Protein AF-A0A2J4P7F4-F1 (afdb_monomer_lite)

Radius of gyration: 19.14 Å; chains: 1; bounding box: 43×34×54 Å

Secondary structure (DSSP, 8-state):
--S--EE---TT-BHHHHHHHTT--SSSSEEEEES-TTTPEEES-TTSBP-TT---EEEEETTSHHHHHHHS-HHHHHHHHHHH----SHHHHT-HHHHTT----HHHHHHHHHH-----HHHHHHGGG-----HIIIII-TT---HHHHHHHHHHHHHHTT-----PPPPPPGGGGT-PPPHHHHHHHTT-GGG----PEE--PPP---

InterPro domains:
  IPR009051 Alpha-helical ferredoxin [G3DSA:1.10.1060.10] (60-169)
  IPR010208 Ion-translocating oxidoreductase complex, subunit RnfC/RsxC [PTHR43034] (1-198)
  IPR017896 4Fe-4S ferredoxin-type, iron-sulphur binding domain [PS51379] (76-105)
  IPR017896 4Fe-4S ferredoxin-type, iron-sulphur binding domain [PS51379] (121-151)
  IPR019554 Soluble ligand binding domain [PF10531] (1-40)

Organism: NCBI:txid1134687

pLDDT: mean 93.13, std 7.09, range [41.97, 97.38]

Sequence (210 aa):
VARPLTVTVPIGMSLREVLALAGGATVDDPGFINGGPMMGGLITSLDSPVTKTTGGLLVLPKSHPLIQRRMQDERTVLSVARTVCEQCRLCTDLCPRHLIGHELSPHLLVRAVNFHQAATPQLLLSALTCSECNVCESVACPVGISPMRINRMLKRELRAQNQRYEGPLYPADEMAKYRLVPVKRLIAKLGLSPWYQEAPLVEDEPAVET

Foldseek 3Di:
DCAFADEDADWFAFLVVVCVVRVHDPEDAWWKWFDDLFQTATDPDSRDTHHPSRPDIDIDHCPQPSNVVRPDDPVRLLVLLLPQPPLPQQLQVLALLNQQFQLARLSVLNCCQNVVPDDDPLNLQSLLSHPSRQCSQLPRDPSRHGSSVSSVVSNVVCVVVVHHRDDDGDHGHPCSVVSDDDPVVSCVSSVNVVVPDDHYYDPDYPDDPD

Structure (mmCIF, N/CA/C/O backbone):
data_AF-A0A2J4P7F4-F1
#
_entry.id   AF-A0A2J4P7F4-F1
#
loop_
_atom_site.group_PDB
_atom_site.id
_atom_site.type_symbol
_atom_site.label_atom_id
_atom_site.label_alt_id
_atom_site.label_comp_id
_atom_site.label_asym_id
_atom_site.label_entity_id
_atom_site.label_seq_id
_atom_site.pdbx_PDB_ins_code
_atom_site.Cartn_x
_atom_site.Cartn_y
_atom_site.Cartn_z
_atom_site.occupancy
_atom_site.B_iso_or_equiv
_atom_site.auth_seq_id
_atom_site.auth_comp_id
_atom_site.auth_asym_id
_atom_site.auth_atom_id
_atom_site.pdbx_PDB_model_num
ATOM 1 N N . VAL A 1 1 ? -14.080 -3.319 15.282 1.00 93.56 1 VAL A N 1
ATOM 2 C CA . VAL A 1 1 ? -14.085 -2.593 16.573 1.00 93.56 1 VAL A CA 1
ATOM 3 C C . VAL A 1 1 ? -15.522 -2.397 16.996 1.00 93.56 1 VAL A C 1
ATOM 5 O O . VAL A 1 1 ? -16.374 -2.394 16.111 1.00 93.56 1 VAL A O 1
ATOM 8 N N . ALA A 1 2 ? -15.797 -2.279 18.294 1.00 93.81 2 ALA A N 1
ATOM 9 C CA . ALA A 1 2 ? -17.173 -2.160 18.781 1.00 93.81 2 ALA A CA 1
ATOM 10 C C . ALA A 1 2 ? -17.820 -0.832 18.359 1.00 93.81 2 ALA A C 1
ATOM 12 O O . ALA A 1 2 ? -18.992 -0.810 17.992 1.00 93.81 2 ALA A O 1
ATOM 13 N N . ARG A 1 3 ? -17.040 0.256 18.351 1.00 94.50 3 ARG A N 1
ATOM 14 C CA . ARG A 1 3 ? -17.488 1.595 17.958 1.00 94.50 3 ARG A CA 1
ATOM 15 C C . ARG A 1 3 ? -16.466 2.248 17.015 1.00 94.50 3 ARG A C 1
ATOM 17 O O . ARG A 1 3 ? -15.456 2.760 17.494 1.00 94.50 3 ARG A O 1
ATOM 24 N N . PRO A 1 4 ? -16.678 2.217 15.686 1.00 94.88 4 PRO A N 1
ATOM 25 C CA . PRO A 1 4 ? -15.875 2.997 14.746 1.00 94.88 4 PRO A CA 1
ATOM 26 C C . PRO A 1 4 ? -16.013 4.493 15.046 1.00 94.88 4 PRO A C 1
ATOM 28 O O . PRO A 1 4 ? -17.124 4.990 15.213 1.00 94.88 4 PRO A O 1
ATOM 31 N N . LEU A 1 5 ? -14.893 5.204 15.143 1.00 95.25 5 LEU A N 1
ATOM 32 C CA . LEU A 1 5 ? -14.871 6.619 15.511 1.00 95.25 5 LEU A CA 1
ATOM 33 C C . LEU A 1 5 ? -13.579 7.292 15.048 1.00 95.25 5 LEU A C 1
ATOM 35 O O . LEU A 1 5 ? -12.573 6.622 14.805 1.00 95.25 5 LEU A O 1
ATOM 39 N N . THR A 1 6 ? -13.621 8.615 14.963 1.00 95.62 6 THR A N 1
ATOM 40 C CA . THR A 1 6 ? -12.454 9.480 14.788 1.00 95.62 6 THR A CA 1
ATOM 41 C C . THR A 1 6 ? -12.264 10.281 16.074 1.00 95.62 6 THR A C 1
ATOM 43 O O . THR A 1 6 ? -13.231 10.825 16.596 1.00 95.62 6 THR A O 1
ATOM 46 N N . VAL A 1 7 ? -11.041 10.345 16.601 1.00 93.75 7 VAL A N 1
ATOM 47 C CA . VAL A 1 7 ? -10.706 11.090 17.830 1.00 93.75 7 VAL A CA 1
ATOM 48 C C . VAL A 1 7 ? -9.435 11.895 17.650 1.00 93.75 7 VAL A C 1
ATOM 50 O O . VAL A 1 7 ? -8.514 11.469 16.947 1.00 93.75 7 VAL A O 1
ATOM 53 N N . THR A 1 8 ? -9.373 13.029 18.338 1.00 93.62 8 THR A N 1
ATOM 54 C CA . THR A 1 8 ? -8.128 13.763 18.558 1.00 93.62 8 THR A CA 1
ATOM 55 C C . THR A 1 8 ? -7.382 13.109 19.713 1.00 93.62 8 THR A C 1
ATOM 57 O O . THR A 1 8 ? -7.943 12.902 20.783 1.00 93.62 8 THR A O 1
ATOM 60 N N . VAL A 1 9 ? -6.119 12.751 19.490 1.00 93.12 9 VAL A N 1
ATOM 61 C CA . VAL A 1 9 ? -5.278 12.064 20.479 1.00 93.12 9 VAL A CA 1
ATOM 62 C C . VAL A 1 9 ? -3.889 12.709 20.537 1.00 93.12 9 VAL A C 1
ATOM 64 O O . VAL A 1 9 ? -3.396 13.180 19.504 1.00 93.12 9 VAL A O 1
ATOM 67 N N . PRO A 1 10 ? -3.219 12.720 21.702 1.00 93.19 10 PRO A N 1
ATOM 68 C CA . PRO A 1 10 ? -1.840 13.177 21.813 1.00 93.19 10 PRO A CA 1
ATOM 69 C C . PRO A 1 10 ? -0.873 12.344 20.962 1.00 93.19 10 PRO A C 1
ATOM 71 O O . PRO A 1 10 ? -0.986 11.121 20.852 1.00 93.19 10 PRO A O 1
ATOM 74 N N . ILE A 1 11 ? 0.150 13.001 20.412 1.00 94.50 11 ILE A N 1
ATOM 75 C CA . ILE A 1 11 ? 1.299 12.298 19.830 1.00 94.50 11 ILE A CA 1
ATOM 76 C C . ILE A 1 11 ? 2.016 11.546 20.955 1.00 94.50 11 ILE A C 1
ATOM 78 O O . ILE A 1 11 ? 2.313 12.129 21.992 1.00 94.50 11 ILE A O 1
ATOM 82 N N . GLY A 1 12 ? 2.330 10.273 20.728 1.00 94.69 12 GLY A N 1
ATOM 83 C CA . GLY A 1 12 ? 2.960 9.402 21.720 1.00 94.69 12 GLY A CA 1
ATOM 84 C C . GLY A 1 12 ? 1.997 8.426 22.396 1.00 94.69 12 GLY A C 1
ATOM 85 O O . GLY A 1 12 ? 2.460 7.374 22.824 1.00 94.69 12 GLY A O 1
ATOM 86 N N . MET A 1 13 ? 0.686 8.708 22.409 1.00 94.94 13 MET A N 1
ATOM 87 C CA . MET A 1 13 ? -0.332 7.764 22.893 1.00 94.94 13 MET A CA 1
ATOM 88 C C . MET A 1 13 ? -0.204 6.430 22.153 1.00 94.94 13 MET A C 1
ATOM 90 O O . MET A 1 13 ? 0.010 6.414 20.939 1.00 94.94 13 MET A O 1
ATOM 94 N N . SER A 1 14 ? -0.320 5.303 22.849 1.00 96.69 14 SER A N 1
ATOM 95 C CA . SER A 1 14 ? -0.201 3.995 22.205 1.00 96.69 14 SER A CA 1
ATOM 96 C C . SER A 1 14 ? -1.418 3.700 21.326 1.00 96.69 14 SER A C 1
ATOM 98 O O . SER A 1 14 ? -2.557 4.055 21.641 1.00 96.69 14 SER A O 1
ATOM 100 N N . LEU A 1 15 ? -1.219 2.976 20.222 1.00 96.19 15 LEU A N 1
ATOM 101 C CA . LEU A 1 15 ? -2.340 2.501 19.399 1.00 96.19 15 LEU A CA 1
ATOM 102 C C . LEU A 1 15 ? -3.267 1.542 20.165 1.00 96.19 15 LEU A C 1
ATOM 104 O O . LEU A 1 15 ? -4.424 1.368 19.782 1.00 96.19 15 LEU A O 1
ATOM 108 N N . ARG A 1 16 ? -2.780 0.941 21.256 1.00 96.75 16 ARG A N 1
ATOM 109 C CA . ARG A 1 16 ? -3.568 0.143 22.199 1.00 96.75 16 ARG A CA 1
ATOM 110 C C . ARG A 1 16 ? -4.620 0.985 22.913 1.00 96.75 16 ARG A C 1
ATOM 112 O O . ARG A 1 16 ? -5.776 0.573 22.959 1.00 96.75 16 ARG A O 1
ATOM 119 N N . GLU A 1 17 ? -4.238 2.148 23.428 1.00 95.75 17 GLU A N 1
ATOM 120 C CA . GLU A 1 17 ? -5.167 3.084 24.075 1.00 95.75 17 GLU A CA 1
ATOM 121 C C . GLU A 1 17 ? -6.184 3.617 23.065 1.00 95.75 17 GLU A C 1
ATOM 123 O O . GLU A 1 17 ? -7.386 3.589 23.325 1.00 95.75 17 GLU A O 1
ATOM 128 N N . VAL A 1 18 ? -5.736 3.973 21.856 1.00 95.31 18 VAL A N 1
ATOM 129 C CA . VAL A 1 18 ? -6.638 4.391 20.768 1.00 95.31 18 VAL A CA 1
ATOM 130 C C . VAL A 1 18 ? -7.663 3.299 20.436 1.00 95.31 18 VAL A C 1
ATOM 132 O O . VAL A 1 18 ? -8.850 3.578 20.262 1.00 95.31 18 VAL A O 1
ATOM 135 N N . LEU A 1 19 ? -7.235 2.035 20.379 1.00 96.19 19 LEU A N 1
ATOM 136 C CA . LEU A 1 19 ? -8.137 0.904 20.160 1.00 96.19 19 LEU A CA 1
ATOM 137 C C . LEU A 1 19 ? -9.142 0.731 21.311 1.00 96.19 19 LEU A C 1
ATOM 139 O O . LEU A 1 19 ? -10.293 0.364 21.063 1.00 96.19 19 LEU A O 1
ATOM 143 N N . ALA A 1 20 ? -8.732 0.998 22.552 1.00 95.94 20 ALA A N 1
ATOM 144 C CA . ALA A 1 20 ? -9.614 0.940 23.714 1.00 95.94 20 ALA A CA 1
ATOM 145 C C . ALA A 1 20 ? -10.721 2.006 23.646 1.00 95.94 20 ALA A C 1
ATOM 147 O O . ALA A 1 20 ? -11.878 1.683 23.916 1.00 95.94 20 ALA A O 1
ATOM 148 N N . LEU A 1 21 ? -10.418 3.225 23.177 1.00 94.62 21 LEU A N 1
ATOM 149 C CA . LEU A 1 21 ? -11.424 4.281 22.952 1.00 94.62 21 LEU A CA 1
ATOM 150 C C . LEU A 1 21 ? -12.520 3.846 21.957 1.00 94.62 21 LEU A C 1
ATOM 152 O O . LEU A 1 21 ? -13.698 4.188 22.121 1.00 94.62 21 LEU A O 1
ATOM 156 N N . ALA A 1 22 ? -12.145 3.036 20.960 1.00 94.69 22 ALA A N 1
ATOM 157 C CA . ALA A 1 22 ? -13.044 2.412 19.981 1.00 94.69 22 ALA A CA 1
ATOM 158 C C . ALA A 1 22 ? -13.789 1.162 20.504 1.00 94.69 22 ALA A C 1
ATOM 160 O O . ALA A 1 22 ? -14.482 0.478 19.741 1.00 94.69 22 ALA A O 1
ATOM 161 N N . GLY A 1 23 ? -13.655 0.845 21.796 1.00 94.69 23 GLY A N 1
ATOM 162 C CA . GLY A 1 23 ? -14.288 -0.306 22.443 1.00 94.69 23 GLY A CA 1
ATOM 163 C C . GLY A 1 23 ? -13.626 -1.648 22.119 1.00 94.69 23 GLY A C 1
ATOM 164 O O . GLY A 1 23 ? -14.268 -2.688 22.237 1.00 94.69 23 GLY A O 1
ATOM 165 N N . GLY A 1 24 ? -12.361 -1.645 21.688 1.00 95.06 24 GLY A N 1
ATOM 166 C CA . GLY A 1 24 ? -11.590 -2.863 21.447 1.00 95.06 24 GLY A CA 1
ATOM 167 C C . GLY A 1 24 ? -11.855 -3.547 20.100 1.00 95.06 24 GLY A C 1
ATOM 168 O O . GLY A 1 24 ? -12.702 -3.146 19.292 1.00 95.06 24 GLY A O 1
ATOM 169 N N . ALA A 1 25 ? -11.080 -4.601 19.832 1.00 95.38 25 ALA A N 1
ATOM 170 C CA . ALA A 1 25 ? -11.276 -5.460 18.670 1.00 95.38 25 ALA A CA 1
ATOM 171 C C . ALA A 1 25 ? -12.502 -6.367 18.871 1.00 95.38 25 ALA A C 1
ATOM 173 O O . ALA A 1 25 ? -12.730 -6.888 19.954 1.00 95.38 25 ALA A O 1
ATOM 174 N N . THR A 1 26 ? -13.272 -6.572 17.804 1.00 94.19 26 THR A N 1
ATOM 175 C CA . THR A 1 26 ? -14.471 -7.434 17.788 1.00 94.19 26 THR A CA 1
ATOM 176 C C . THR A 1 26 ? -14.215 -8.785 17.115 1.00 94.19 26 THR A C 1
ATOM 178 O O . THR A 1 26 ? -15.153 -9.497 16.778 1.00 94.19 26 THR A O 1
ATOM 181 N N . VAL A 1 27 ? -12.949 -9.097 16.839 1.00 92.69 27 VAL A N 1
ATOM 182 C CA . VAL A 1 27 ? -12.501 -10.307 16.142 1.00 92.69 27 VAL A CA 1
ATOM 183 C C . VAL A 1 27 ? -11.419 -10.971 16.988 1.00 92.69 27 VAL A C 1
ATOM 185 O O . VAL A 1 27 ? -10.612 -10.256 17.582 1.00 92.69 27 VAL A O 1
ATOM 188 N N . ASP A 1 28 ? -11.393 -12.304 17.025 1.00 87.75 28 ASP A N 1
ATOM 189 C CA . ASP A 1 28 ? -10.553 -13.058 17.971 1.00 87.75 28 ASP A CA 1
ATOM 190 C C . ASP A 1 28 ? -9.045 -12.958 17.678 1.00 87.75 28 ASP A C 1
ATOM 192 O O . ASP A 1 28 ? -8.243 -12.797 18.592 1.00 87.75 28 ASP A O 1
ATOM 196 N N . ASP A 1 29 ? -8.648 -13.008 16.399 1.00 93.19 29 ASP A N 1
ATOM 197 C CA . ASP A 1 29 ? -7.248 -12.890 15.949 1.00 93.19 29 ASP A CA 1
ATOM 198 C C . ASP A 1 29 ? -7.109 -11.705 14.974 1.00 93.19 29 ASP A C 1
ATOM 200 O O . ASP A 1 29 ? -7.197 -11.883 13.750 1.00 93.19 29 ASP A O 1
ATOM 204 N N . PRO A 1 30 ? -6.998 -10.463 15.485 1.00 95.56 30 PRO A N 1
ATOM 205 C CA . PRO A 1 30 ? -6.900 -9.271 14.657 1.00 95.56 30 PRO A CA 1
ATOM 206 C C . PRO A 1 30 ? -5.493 -9.071 14.077 1.00 95.56 30 PRO A C 1
ATOM 208 O O . PRO A 1 30 ? -4.478 -9.153 14.764 1.00 95.56 30 PRO A O 1
ATOM 211 N N . GLY A 1 31 ? -5.445 -8.701 12.800 1.00 97.06 31 GLY A N 1
ATOM 212 C CA . GLY A 1 31 ? -4.322 -8.010 12.184 1.00 97.06 31 GLY A CA 1
ATOM 213 C C . GLY A 1 31 ? -4.561 -6.499 12.146 1.00 97.06 31 GLY A C 1
ATOM 214 O O . GLY A 1 31 ? -5.693 -6.035 11.980 1.00 97.06 31 GLY A O 1
ATOM 215 N N . PHE A 1 32 ? -3.477 -5.733 12.251 1.00 96.88 32 PHE A N 1
ATOM 216 C CA . PHE A 1 32 ? -3.529 -4.279 12.384 1.00 96.88 32 PHE A CA 1
ATOM 217 C C . PHE A 1 32 ? -2.780 -3.582 11.252 1.00 96.88 32 PHE A C 1
ATOM 219 O O . PHE A 1 32 ? -1.629 -3.913 10.956 1.00 96.88 32 PHE A O 1
ATOM 226 N N . ILE A 1 33 ? -3.415 -2.584 10.639 1.00 96.75 33 ILE A N 1
ATOM 227 C CA . ILE A 1 33 ? -2.772 -1.694 9.667 1.00 96.75 33 ILE A CA 1
ATOM 228 C C . ILE A 1 33 ? -2.787 -0.274 10.230 1.00 96.75 33 ILE A C 1
ATOM 230 O O . ILE A 1 33 ? -3.857 0.266 10.505 1.00 96.75 33 ILE A O 1
ATOM 234 N N . ASN A 1 34 ? -1.607 0.330 10.367 1.00 95.69 34 ASN A N 1
ATOM 235 C CA . ASN A 1 34 ? -1.463 1.749 10.677 1.00 95.69 34 ASN A CA 1
ATOM 236 C C . ASN A 1 34 ? -1.483 2.557 9.368 1.00 95.69 34 ASN A C 1
ATOM 238 O O . ASN A 1 34 ? -0.628 2.370 8.497 1.00 95.69 34 ASN A O 1
ATOM 242 N N . GLY A 1 35 ? -2.479 3.428 9.226 1.00 94.00 35 GLY A N 1
ATOM 243 C CA . GLY A 1 35 ? -2.808 4.192 8.028 1.00 94.00 35 GLY A CA 1
ATOM 244 C C . GLY A 1 35 ? -4.011 3.625 7.265 1.00 94.00 35 GLY A C 1
ATOM 245 O O . GLY A 1 35 ? -4.813 2.852 7.782 1.00 94.00 35 GLY A O 1
ATOM 246 N N . GLY A 1 36 ? -4.148 4.022 5.999 1.00 93.38 36 GLY A N 1
ATOM 247 C CA . GLY A 1 36 ? -5.244 3.569 5.138 1.00 93.38 36 GLY A CA 1
ATOM 248 C C . GLY A 1 36 ? -5.027 2.172 4.535 1.00 93.38 36 GLY A C 1
ATOM 249 O O . GLY A 1 36 ? -3.914 1.644 4.541 1.00 93.38 36 GLY A O 1
ATOM 250 N N . PRO A 1 37 ? -6.052 1.582 3.895 1.00 93.81 37 PRO A N 1
ATOM 251 C CA . PRO A 1 37 ? -5.966 0.225 3.345 1.00 93.81 37 PRO A CA 1
ATOM 252 C C . PRO A 1 37 ? -4.993 0.112 2.163 1.00 93.81 37 PRO A C 1
ATOM 254 O O . PRO A 1 37 ? -4.477 -0.970 1.869 1.00 93.81 37 PRO A O 1
ATOM 257 N N . MET A 1 38 ? -4.720 1.241 1.503 1.00 94.62 38 MET A N 1
ATOM 258 C CA . MET A 1 38 ? -3.740 1.344 0.431 1.00 94.62 38 MET A CA 1
ATOM 259 C C . MET A 1 38 ? -2.341 1.506 1.017 1.00 94.62 38 MET A C 1
ATOM 261 O O . MET A 1 38 ? -1.607 0.534 1.063 1.00 94.62 38 MET A O 1
ATOM 265 N N . MET A 1 39 ? -1.979 2.685 1.521 1.00 94.06 39 MET A N 1
ATOM 266 C CA . MET A 1 39 ? -0.591 3.001 1.903 1.00 94.06 39 MET A CA 1
ATOM 267 C C . MET A 1 39 ? -0.200 2.589 3.329 1.00 94.06 39 MET A C 1
ATOM 269 O O . MET A 1 39 ? 0.968 2.695 3.690 1.00 94.06 39 MET A O 1
ATOM 273 N N . GLY A 1 40 ? -1.149 2.128 4.145 1.00 93.94 40 GLY A N 1
ATOM 274 C CA . GLY A 1 40 ? -0.887 1.747 5.526 1.00 93.94 40 GLY A CA 1
ATOM 275 C C . GLY A 1 40 ? -0.012 0.499 5.649 1.00 93.94 40 GLY A C 1
ATOM 276 O O . GLY A 1 40 ? -0.099 -0.447 4.847 1.00 93.94 40 GLY A O 1
ATOM 277 N N . GLY A 1 41 ? 0.829 0.505 6.680 1.00 93.31 41 GLY A N 1
ATOM 278 C CA . GLY A 1 41 ? 1.745 -0.580 7.021 1.00 93.31 41 GLY A CA 1
ATOM 279 C C . GLY A 1 41 ? 1.123 -1.562 8.008 1.00 93.31 41 GLY A C 1
ATOM 280 O O . GLY A 1 41 ? 0.380 -1.159 8.898 1.00 93.31 41 GLY A O 1
ATOM 281 N N . LEU A 1 42 ? 1.439 -2.852 7.859 1.00 95.31 42 LEU A N 1
ATOM 282 C CA . LEU A 1 42 ? 1.129 -3.855 8.880 1.00 95.31 42 LEU A CA 1
ATOM 283 C C . LEU A 1 42 ? 1.968 -3.558 10.127 1.00 95.31 42 LEU A C 1
ATOM 285 O O . LEU A 1 42 ? 3.181 -3.382 10.006 1.00 95.31 42 LEU A O 1
ATOM 289 N N . ILE A 1 43 ? 1.338 -3.536 11.297 1.00 94.94 43 ILE A N 1
ATOM 290 C CA . ILE A 1 43 ? 2.032 -3.434 12.584 1.00 94.94 43 ILE A CA 1
ATOM 291 C C . ILE A 1 43 ? 1.876 -4.739 13.359 1.00 94.94 43 ILE A C 1
ATOM 293 O O . ILE A 1 43 ? 0.845 -5.407 13.284 1.00 94.94 43 ILE A O 1
ATOM 297 N N . THR A 1 44 ? 2.919 -5.107 14.095 1.00 91.38 44 THR A N 1
ATOM 298 C CA . THR A 1 44 ? 2.962 -6.331 14.909 1.00 91.38 44 THR A CA 1
ATOM 299 C C . THR A 1 44 ? 2.720 -6.065 16.392 1.00 91.38 44 THR A C 1
ATOM 301 O O . THR A 1 44 ? 2.459 -7.005 17.134 1.00 91.38 44 THR A O 1
ATOM 304 N N . SER A 1 45 ? 2.780 -4.800 16.823 1.00 93.50 45 SER A N 1
ATOM 305 C CA . SER A 1 45 ? 2.480 -4.379 18.192 1.00 93.50 45 SER A CA 1
ATOM 306 C C . SER A 1 45 ? 1.655 -3.092 18.207 1.00 93.50 45 SER A C 1
ATOM 308 O O . SER A 1 45 ? 1.943 -2.142 17.472 1.00 93.50 45 SER A O 1
ATOM 310 N N . LEU A 1 46 ? 0.650 -3.069 19.086 1.00 95.06 46 LEU A N 1
ATOM 311 C CA . LEU A 1 46 ? -0.178 -1.901 19.397 1.00 95.06 46 LEU A CA 1
ATOM 312 C C . LEU A 1 46 ? 0.489 -0.932 20.382 1.00 95.06 46 LEU A C 1
ATOM 314 O O . LEU A 1 46 ? -0.036 0.152 20.610 1.00 95.06 46 LEU A O 1
ATOM 318 N N . ASP A 1 47 ? 1.652 -1.285 20.923 1.00 95.31 47 ASP A N 1
ATOM 319 C CA . ASP A 1 47 ? 2.437 -0.391 21.784 1.00 95.31 47 ASP A CA 1
ATOM 320 C C . ASP A 1 47 ? 3.207 0.650 20.948 1.00 95.31 47 ASP A C 1
ATOM 322 O O . ASP A 1 47 ? 3.862 1.541 21.479 1.00 95.31 47 ASP A O 1
ATOM 326 N N . SER A 1 48 ? 3.111 0.553 19.616 1.00 93.44 48 SER A N 1
ATOM 327 C CA . SER A 1 48 ? 3.596 1.587 18.707 1.00 93.44 48 SER A CA 1
ATOM 328 C C . SER A 1 48 ? 2.863 2.907 18.982 1.00 93.44 48 SER A C 1
ATOM 330 O O . SER A 1 48 ? 1.631 2.899 19.094 1.00 93.44 48 SER A O 1
ATOM 332 N N . PRO A 1 49 ? 3.580 4.039 19.043 1.00 95.12 49 PRO A N 1
ATOM 333 C CA . PRO A 1 49 ? 2.969 5.318 19.359 1.00 95.12 49 PRO A CA 1
ATOM 334 C C . PRO A 1 49 ? 2.200 5.892 18.167 1.00 95.12 49 PRO A C 1
ATOM 336 O O . PRO A 1 49 ? 2.547 5.689 16.996 1.00 95.12 49 PRO A O 1
ATOM 339 N N . VAL A 1 50 ? 1.191 6.699 18.473 1.00 95.25 50 VAL A N 1
ATOM 340 C CA . VAL A 1 50 ? 0.605 7.664 17.548 1.00 95.25 50 VAL A CA 1
ATOM 341 C C . VAL A 1 50 ? 1.673 8.692 17.184 1.00 95.25 50 VAL A C 1
ATOM 343 O O . VAL A 1 50 ? 2.338 9.268 18.043 1.00 95.25 50 VAL A O 1
ATOM 346 N N . THR A 1 51 ? 1.835 8.944 15.889 1.00 94.31 51 THR A N 1
ATOM 347 C CA . THR A 1 51 ? 2.770 9.934 15.345 1.00 94.31 51 THR A CA 1
ATOM 348 C C . THR A 1 51 ? 2.019 10.929 14.465 1.00 94.31 51 THR A C 1
ATOM 350 O O . THR A 1 51 ? 0.860 10.709 14.123 1.00 94.31 51 THR A O 1
ATOM 353 N N . LYS A 1 52 ? 2.694 11.992 14.008 1.00 92.19 52 LYS A N 1
ATOM 354 C CA . LYS A 1 52 ? 2.112 12.969 13.065 1.00 92.19 52 LYS A CA 1
ATOM 355 C C . LYS A 1 52 ? 1.585 12.346 11.765 1.00 92.19 52 LYS A C 1
ATOM 357 O O . LYS A 1 52 ? 0.782 12.968 11.082 1.00 92.19 52 LYS A O 1
ATOM 362 N N . THR A 1 53 ? 2.069 11.161 11.392 1.00 89.44 53 THR A N 1
ATOM 363 C CA . THR A 1 53 ? 1.657 10.453 10.172 1.00 89.44 53 THR A CA 1
ATOM 364 C C . THR A 1 53 ? 0.626 9.355 10.436 1.00 89.44 53 THR A C 1
ATOM 366 O O . THR A 1 53 ? 0.155 8.727 9.486 1.00 89.44 53 THR A O 1
ATOM 369 N N . THR A 1 54 ? 0.251 9.119 11.697 1.00 91.12 54 THR A N 1
ATOM 370 C CA . THR A 1 54 ? -0.814 8.180 12.058 1.00 91.12 54 THR A CA 1
ATOM 371 C C . THR A 1 54 ? -2.155 8.766 11.625 1.00 91.12 54 THR A C 1
ATOM 373 O O . THR A 1 54 ? -2.671 9.682 12.251 1.00 91.12 54 THR A O 1
ATOM 376 N N . GLY A 1 55 ? -2.709 8.247 10.527 1.00 86.50 55 GLY A N 1
ATOM 377 C CA . GLY A 1 55 ? -3.998 8.703 9.988 1.00 86.50 55 GLY A CA 1
ATOM 378 C C . GLY A 1 55 ? -5.199 7.834 10.372 1.00 86.50 55 GLY A C 1
ATOM 379 O O . GLY A 1 55 ? -6.333 8.273 10.241 1.00 86.50 55 GLY A O 1
ATOM 380 N N . GLY A 1 56 ? -4.976 6.594 10.807 1.00 92.94 56 GLY A N 1
ATOM 381 C CA . GLY A 1 56 ? -6.047 5.672 11.184 1.00 92.94 56 GLY A CA 1
ATOM 382 C C . GLY A 1 56 ? -5.513 4.291 11.544 1.00 92.94 56 GLY A C 1
ATOM 383 O O . GLY A 1 56 ? -4.406 3.930 11.149 1.00 92.94 56 GLY A O 1
ATOM 384 N N . LEU A 1 57 ? -6.298 3.518 12.291 1.00 96.06 57 LEU A N 1
ATOM 385 C CA . LEU A 1 57 ? -5.975 2.144 12.667 1.00 96.06 57 LEU A CA 1
ATOM 386 C C . LEU A 1 57 ? -7.052 1.211 12.115 1.00 96.06 57 LEU A C 1
ATOM 388 O O . LEU A 1 57 ? -8.189 1.215 12.583 1.00 96.06 57 LEU A O 1
ATOM 392 N N . LEU A 1 58 ? -6.699 0.396 11.124 1.00 96.19 58 LEU A N 1
ATOM 393 C CA . LEU A 1 58 ? -7.598 -0.643 10.628 1.00 96.19 58 LEU A CA 1
ATOM 394 C C . LEU A 1 58 ? -7.392 -1.922 11.431 1.00 96.19 58 LEU A C 1
ATOM 396 O O . LEU A 1 58 ? -6.272 -2.425 11.536 1.00 96.19 58 LEU A O 1
ATOM 400 N N . VAL A 1 59 ? -8.497 -2.464 11.936 1.00 96.56 59 VAL A N 1
ATOM 401 C CA . VAL A 1 59 ? -8.552 -3.729 12.672 1.00 96.56 59 VAL A CA 1
ATOM 402 C C . VAL A 1 59 ? -9.340 -4.725 11.835 1.00 96.56 59 VAL A C 1
ATOM 404 O O . VAL A 1 59 ? -10.555 -4.588 11.675 1.00 96.56 59 VAL A O 1
ATOM 407 N N . LEU A 1 60 ? -8.647 -5.710 11.275 1.00 96.88 60 LEU A N 1
ATOM 408 C CA . LEU A 1 60 ? -9.217 -6.717 10.378 1.00 96.88 60 LEU A CA 1
ATOM 409 C C . LEU A 1 60 ? -8.907 -8.115 10.924 1.00 96.88 60 LEU A C 1
ATOM 411 O O . LEU A 1 60 ? -7.885 -8.272 11.586 1.00 96.88 60 LEU A O 1
ATOM 415 N N . PRO A 1 61 ? -9.711 -9.151 10.635 1.00 96.75 61 PRO A N 1
ATOM 416 C CA . PRO A 1 61 ? -9.310 -10.527 10.915 1.00 96.75 61 PRO A CA 1
ATOM 417 C C . PRO A 1 61 ? -7.949 -10.823 10.285 1.00 96.75 61 PRO A C 1
ATOM 419 O O . PRO A 1 61 ? -7.687 -10.405 9.154 1.00 96.75 61 PRO A O 1
ATOM 422 N N . LYS A 1 62 ? -7.088 -11.583 10.957 1.00 96.31 62 LYS A N 1
ATOM 423 C CA . LYS A 1 62 ? -5.782 -11.954 10.402 1.00 96.31 62 LYS A CA 1
ATOM 424 C C . LYS A 1 62 ? -5.906 -12.718 9.087 1.00 96.31 62 LYS A C 1
ATOM 426 O O . LYS A 1 62 ? -5.063 -12.561 8.210 1.00 96.31 62 LYS A O 1
ATOM 431 N N . SER A 1 63 ? -6.982 -13.483 8.911 1.00 96.00 63 SER A N 1
ATOM 432 C CA . SER A 1 63 ? -7.336 -14.177 7.666 1.00 96.00 63 SER A CA 1
ATOM 433 C C . SER A 1 63 ? -7.722 -13.241 6.511 1.00 96.00 63 SER A C 1
ATOM 435 O O . SER A 1 63 ? -7.795 -13.684 5.366 1.00 96.00 63 SER A O 1
ATOM 437 N N . HIS A 1 64 ? -7.946 -11.948 6.767 1.00 96.75 64 HIS A N 1
ATOM 438 C CA . HIS A 1 64 ? -8.356 -10.993 5.745 1.00 96.75 64 HIS A CA 1
ATOM 439 C C . HIS A 1 64 ? -7.274 -10.843 4.652 1.00 96.75 64 HIS A C 1
ATOM 441 O O . HIS A 1 64 ? -6.094 -10.669 4.983 1.00 96.75 64 HIS A O 1
ATOM 447 N N . PRO A 1 65 ? -7.633 -10.806 3.350 1.00 93.69 65 PRO A N 1
ATOM 448 C CA . PRO A 1 65 ? -6.663 -10.759 2.249 1.00 93.69 65 PRO A CA 1
ATOM 449 C C . PRO A 1 65 ? -5.632 -9.623 2.345 1.00 93.69 65 PRO A C 1
ATOM 451 O O . PRO A 1 65 ? -4.460 -9.823 2.032 1.00 93.69 65 PRO A O 1
ATOM 454 N N . LEU A 1 66 ? -6.037 -8.434 2.810 1.00 94.50 66 LEU A N 1
ATOM 455 C CA . LEU A 1 66 ? -5.119 -7.303 3.033 1.00 94.50 66 LEU A CA 1
ATOM 456 C C . LEU A 1 66 ? -4.047 -7.568 4.098 1.00 94.50 66 LEU A C 1
ATOM 458 O O . LEU A 1 66 ? -2.939 -7.044 3.961 1.00 94.50 66 LEU A O 1
ATOM 462 N N . ILE A 1 67 ? -4.382 -8.332 5.144 1.00 96.38 67 ILE A N 1
ATOM 463 C CA . ILE A 1 67 ? -3.444 -8.714 6.204 1.00 96.38 67 ILE A CA 1
ATOM 464 C C . ILE A 1 67 ? -2.528 -9.813 5.677 1.00 96.38 67 ILE A C 1
ATOM 466 O O . ILE A 1 67 ? -1.311 -9.635 5.668 1.00 96.38 67 ILE A O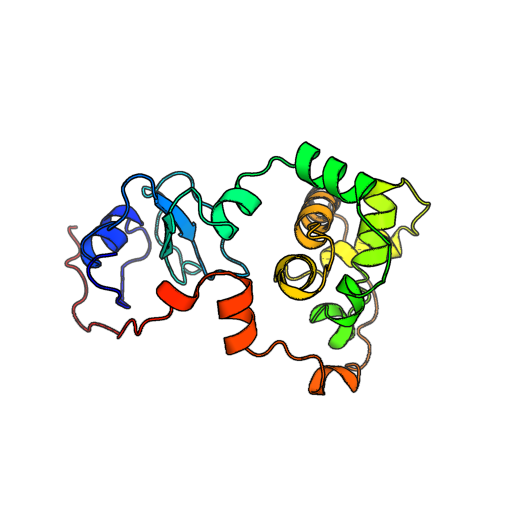 1
ATOM 470 N N . GLN A 1 68 ? -3.107 -10.884 5.127 1.00 95.06 68 GLN A N 1
ATOM 471 C CA . GLN A 1 68 ? -2.361 -12.012 4.561 1.00 95.06 68 GLN A CA 1
ATOM 472 C C . GLN A 1 68 ? -1.322 -11.553 3.529 1.00 95.06 68 GLN A C 1
ATOM 474 O O . GLN A 1 68 ? -0.147 -11.901 3.630 1.00 95.06 68 GLN A O 1
ATOM 479 N N . ARG A 1 69 ? -1.704 -10.673 2.595 1.00 92.81 69 ARG A N 1
ATOM 480 C CA . ARG A 1 69 ? -0.774 -10.112 1.597 1.00 92.81 69 ARG A CA 1
ATOM 481 C C . ARG A 1 69 ? 0.380 -9.317 2.199 1.00 92.81 69 ARG A C 1
ATOM 483 O O . ARG A 1 69 ? 1.468 -9.313 1.629 1.00 92.81 69 ARG A O 1
ATOM 490 N N . ARG A 1 70 ? 0.171 -8.618 3.318 1.00 93.88 70 ARG A N 1
ATOM 491 C CA . ARG A 1 70 ? 1.236 -7.858 3.997 1.00 93.88 70 ARG A CA 1
ATOM 492 C C . ARG A 1 70 ? 2.140 -8.751 4.844 1.00 93.88 70 ARG A C 1
ATOM 494 O O . ARG A 1 70 ? 3.302 -8.403 5.019 1.00 93.88 70 ARG A O 1
ATOM 501 N N . MET A 1 71 ? 1.623 -9.881 5.326 1.00 94.31 71 MET A N 1
ATOM 502 C CA . MET A 1 71 ? 2.383 -10.879 6.084 1.00 94.31 71 MET A CA 1
ATOM 503 C C . MET A 1 71 ? 3.283 -11.757 5.210 1.00 94.31 71 MET A C 1
ATOM 505 O O . MET A 1 71 ? 4.263 -12.293 5.715 1.00 94.31 71 MET A O 1
ATOM 509 N N . GLN A 1 72 ? 2.969 -11.911 3.919 1.00 94.56 72 GLN A N 1
ATOM 510 C CA . GLN A 1 72 ? 3.800 -12.682 2.987 1.00 94.56 72 GLN A CA 1
ATOM 511 C C . GLN A 1 72 ? 5.245 -12.181 2.999 1.00 94.56 72 GLN A C 1
ATOM 513 O O . GLN A 1 72 ? 5.477 -10.976 2.885 1.00 94.56 72 GLN A O 1
ATOM 518 N N . ASP A 1 73 ? 6.212 -13.086 3.064 1.00 95.44 73 ASP A N 1
ATOM 519 C CA . ASP A 1 73 ? 7.627 -12.744 2.984 1.00 95.44 73 ASP A CA 1
ATOM 520 C C . ASP A 1 73 ? 8.037 -12.329 1.558 1.00 95.44 73 ASP A C 1
ATOM 522 O O . ASP A 1 73 ? 7.334 -12.553 0.568 1.00 95.44 73 ASP A O 1
ATOM 526 N N . GLU A 1 74 ? 9.192 -11.680 1.447 1.00 95.50 74 GLU A N 1
ATOM 527 C CA . GLU A 1 74 ? 9.690 -11.132 0.183 1.00 95.50 74 GLU A CA 1
ATOM 528 C C . GLU A 1 74 ? 10.050 -12.209 -0.848 1.00 95.50 74 GLU A C 1
ATOM 530 O O . GLU A 1 74 ? 9.807 -12.017 -2.042 1.00 95.50 74 GLU A O 1
ATOM 535 N N . ARG A 1 75 ? 10.556 -13.368 -0.408 1.00 95.38 75 ARG A N 1
ATOM 536 C CA . ARG A 1 75 ? 10.892 -14.484 -1.302 1.00 95.38 75 ARG A CA 1
ATOM 537 C C . ARG A 1 75 ? 9.628 -15.062 -1.931 1.00 95.38 75 ARG A C 1
ATOM 539 O O . ARG A 1 75 ? 9.623 -15.322 -3.134 1.00 95.38 75 ARG A O 1
ATOM 546 N N . THR A 1 76 ? 8.555 -15.209 -1.158 1.00 96.19 76 THR A N 1
ATOM 547 C CA . THR A 1 76 ? 7.247 -15.635 -1.675 1.00 96.19 76 THR A CA 1
ATOM 548 C C . THR A 1 76 ? 6.706 -14.644 -2.703 1.00 96.19 76 THR A C 1
ATOM 550 O O . THR A 1 76 ? 6.274 -15.062 -3.778 1.00 96.19 76 THR A O 1
ATOM 553 N N . VAL A 1 77 ? 6.791 -13.334 -2.441 1.00 96.25 77 VAL A N 1
ATOM 554 C CA . VAL A 1 77 ? 6.354 -12.305 -3.404 1.00 96.25 77 VAL A CA 1
ATOM 555 C C . VAL A 1 77 ? 7.108 -12.403 -4.731 1.00 96.25 77 VAL A C 1
ATOM 557 O O . VAL A 1 77 ? 6.475 -12.392 -5.789 1.00 96.25 77 VAL A O 1
ATOM 560 N N . LEU A 1 78 ? 8.439 -12.518 -4.690 1.00 95.81 78 LEU A N 1
ATOM 561 C CA . LEU A 1 78 ? 9.263 -12.669 -5.895 1.00 95.81 78 LEU A CA 1
ATOM 562 C C . LEU A 1 78 ? 8.955 -13.983 -6.630 1.00 95.81 78 LEU A C 1
ATOM 564 O O . LEU A 1 78 ? 8.804 -13.984 -7.850 1.00 95.81 78 LEU A O 1
ATOM 568 N N . SER A 1 79 ? 8.804 -15.091 -5.896 1.00 95.19 79 SER A N 1
ATOM 569 C CA . SER A 1 79 ? 8.502 -16.415 -6.457 1.00 95.19 79 SER A CA 1
ATOM 570 C C . SER A 1 79 ? 7.171 -16.439 -7.213 1.00 95.19 79 SER A C 1
ATOM 572 O O . SER A 1 79 ? 7.116 -16.853 -8.375 1.00 95.19 79 SER A O 1
ATOM 574 N N . VAL A 1 80 ? 6.102 -15.916 -6.598 1.00 94.88 80 VAL A N 1
ATOM 575 C CA . VAL A 1 80 ? 4.788 -15.793 -7.247 1.00 94.88 80 VAL A CA 1
ATOM 576 C C . VAL A 1 80 ? 4.911 -14.930 -8.498 1.00 94.88 80 VAL A C 1
ATOM 578 O O . VAL A 1 80 ? 4.490 -15.341 -9.577 1.00 94.88 80 VAL A O 1
ATOM 581 N N . ALA A 1 81 ? 5.557 -13.768 -8.388 1.00 95.56 81 ALA A N 1
ATOM 582 C CA . ALA A 1 81 ? 5.702 -12.856 -9.512 1.00 95.56 81 ALA A CA 1
ATOM 583 C C . ALA A 1 81 ? 6.514 -13.443 -10.678 1.00 95.56 81 ALA A C 1
ATOM 585 O O . ALA A 1 81 ? 6.161 -13.211 -11.831 1.00 95.56 81 ALA A O 1
ATOM 586 N N . ARG A 1 82 ? 7.549 -14.243 -10.408 1.00 94.88 82 ARG A N 1
ATOM 587 C CA . ARG A 1 82 ? 8.313 -14.960 -11.440 1.00 94.88 82 ARG A CA 1
ATOM 588 C C . ARG A 1 82 ? 7.485 -16.035 -12.149 1.00 94.88 82 ARG A C 1
ATOM 590 O O . ARG A 1 82 ? 7.741 -16.315 -13.314 1.00 94.88 82 ARG A O 1
ATOM 597 N N . THR A 1 83 ? 6.512 -16.617 -11.452 1.00 94.00 83 THR A N 1
ATOM 598 C CA . THR A 1 83 ? 5.727 -17.757 -11.944 1.00 94.00 83 THR A CA 1
ATOM 599 C C . THR A 1 83 ? 4.507 -17.325 -12.753 1.00 94.00 83 THR A C 1
ATOM 601 O O . THR A 1 83 ? 4.223 -17.927 -13.783 1.00 94.00 83 THR A O 1
ATOM 604 N N . VAL A 1 84 ? 3.780 -16.292 -12.306 1.00 96.25 84 VAL A N 1
ATOM 605 C CA . VAL A 1 84 ? 2.461 -15.950 -12.880 1.00 96.25 84 VAL A CA 1
ATOM 606 C C . VAL A 1 84 ? 2.427 -14.633 -13.655 1.00 96.25 84 VAL A C 1
ATOM 608 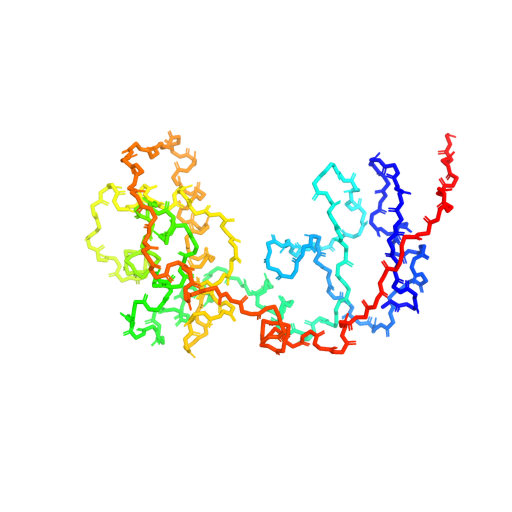O O . VAL A 1 84 ? 1.411 -14.319 -14.265 1.00 96.25 84 VAL A O 1
ATOM 611 N N . CYS A 1 85 ? 3.494 -13.824 -13.630 1.00 95.56 85 CYS A N 1
ATOM 612 C CA . CYS A 1 85 ? 3.493 -12.536 -14.326 1.00 95.56 85 CYS A CA 1
ATOM 613 C C . CYS A 1 85 ? 3.452 -12.711 -15.852 1.00 95.56 85 CYS A C 1
ATOM 615 O O . CYS A 1 85 ? 4.405 -13.181 -16.467 1.00 95.56 85 CYS A O 1
ATOM 617 N N . GLU A 1 86 ? 2.379 -12.214 -16.459 1.00 94.06 86 GLU A N 1
ATOM 618 C CA . GLU A 1 86 ? 2.123 -12.224 -17.907 1.00 94.06 86 GLU A CA 1
ATOM 619 C C . GLU A 1 86 ? 2.644 -10.976 -18.650 1.00 94.06 86 GLU A C 1
ATOM 621 O O . GLU A 1 86 ? 2.457 -10.836 -19.853 1.00 94.06 86 GLU A O 1
ATOM 626 N N . GLN A 1 87 ? 3.289 -10.041 -17.943 1.00 93.06 87 GLN A N 1
ATOM 627 C CA . GLN A 1 87 ? 3.908 -8.833 -18.518 1.00 93.06 87 GLN A CA 1
ATOM 628 C C . GLN A 1 87 ? 2.948 -7.899 -19.296 1.00 93.06 87 GLN A C 1
ATOM 630 O O . GLN A 1 87 ? 3.391 -7.091 -20.108 1.00 93.06 87 GLN A O 1
ATOM 635 N N . CYS A 1 88 ? 1.649 -7.911 -18.975 1.00 95.69 88 CYS A N 1
ATOM 636 C CA . CYS A 1 88 ? 0.577 -7.170 -19.665 1.00 95.69 88 CYS A CA 1
ATOM 637 C C . CYS A 1 88 ? 0.581 -5.630 -19.526 1.00 95.69 88 CYS A C 1
ATOM 639 O O . CYS A 1 88 ? -0.357 -4.977 -19.973 1.00 95.69 88 CYS A O 1
ATOM 641 N N . ARG A 1 89 ? 1.587 -5.023 -18.879 1.00 95.81 89 ARG A N 1
ATOM 642 C CA . ARG A 1 89 ? 1.741 -3.563 -18.656 1.00 95.81 89 ARG A CA 1
ATOM 643 C C . ARG A 1 89 ? 0.645 -2.844 -17.837 1.00 95.81 89 ARG A C 1
ATOM 645 O O . ARG A 1 89 ? 0.899 -1.729 -17.381 1.00 95.81 89 ARG A O 1
ATOM 652 N N . LEU A 1 90 ? -0.483 -3.472 -17.490 1.00 96.88 90 LEU A N 1
ATOM 653 C CA . LEU A 1 90 ? -1.579 -2.838 -16.725 1.00 96.88 90 LEU A CA 1
ATOM 654 C C . LEU A 1 90 ? -1.132 -2.105 -15.446 1.00 96.88 90 LEU A C 1
ATOM 656 O O . LEU A 1 90 ? -1.652 -1.041 -15.109 1.00 96.88 90 LEU A O 1
ATOM 660 N N . CYS A 1 91 ? -0.138 -2.643 -14.735 1.00 97.25 91 CYS A N 1
ATOM 661 C CA . CYS A 1 91 ? 0.415 -2.025 -13.528 1.00 97.25 91 CYS A CA 1
ATOM 662 C C . CYS A 1 91 ? 1.101 -0.668 -13.764 1.00 97.25 91 CYS A C 1
ATOM 664 O O . CYS A 1 91 ? 1.248 0.098 -12.813 1.00 97.25 91 CYS A O 1
ATOM 666 N N . THR A 1 92 ? 1.507 -0.369 -14.996 1.00 97.06 92 THR A N 1
ATOM 667 C CA . THR A 1 92 ? 2.014 0.938 -15.429 1.00 97.06 92 THR A CA 1
ATOM 668 C C . THR A 1 92 ? 0.899 1.826 -15.936 1.00 97.06 92 THR A C 1
ATOM 670 O O . THR A 1 92 ? 0.822 2.977 -15.520 1.00 97.06 92 THR A O 1
ATOM 673 N N . ASP A 1 93 ? -0.007 1.280 -16.739 1.00 95.94 93 ASP A N 1
ATOM 674 C CA . ASP A 1 93 ? -1.096 2.051 -17.337 1.00 95.94 93 ASP A CA 1
ATOM 675 C C . ASP A 1 93 ? -2.059 2.633 -16.294 1.00 95.94 93 ASP A C 1
ATOM 677 O O . ASP A 1 93 ? -2.614 3.710 -16.505 1.00 95.94 93 ASP A O 1
ATOM 681 N N . LEU A 1 94 ? -2.217 1.958 -15.151 1.00 96.38 94 LEU A N 1
ATOM 682 C CA . LEU A 1 94 ? -2.995 2.431 -14.000 1.00 96.38 94 LEU A CA 1
ATOM 683 C C . LEU A 1 94 ? -2.144 3.090 -12.905 1.00 96.38 94 LEU A C 1
ATOM 685 O O . LEU A 1 94 ? -2.672 3.439 -11.850 1.00 96.38 94 LEU A O 1
ATOM 689 N N . CYS A 1 95 ? -0.831 3.243 -13.089 1.00 97.19 95 CYS A N 1
ATOM 690 C CA . CYS A 1 95 ? 0.020 3.840 -12.066 1.00 97.19 95 CYS A CA 1
ATOM 691 C C . CYS A 1 95 ? -0.224 5.357 -11.981 1.00 97.19 95 CYS A C 1
ATOM 693 O O . CYS A 1 95 ? 0.078 6.065 -12.942 1.00 97.19 95 CYS A O 1
ATOM 695 N N . PRO A 1 96 ? -0.654 5.906 -10.826 1.00 95.81 96 PRO A N 1
ATOM 696 C CA . PRO A 1 96 ? -0.907 7.342 -10.712 1.00 95.81 96 PRO A CA 1
ATOM 697 C C . PRO A 1 96 ? 0.340 8.190 -10.972 1.00 95.81 96 PRO A C 1
ATOM 699 O O . PRO A 1 96 ? 0.242 9.268 -11.536 1.00 95.81 96 PRO A O 1
ATOM 702 N N . ARG A 1 97 ? 1.527 7.696 -10.592 1.00 96.69 97 ARG A N 1
ATOM 703 C CA . ARG A 1 97 ? 2.799 8.404 -10.804 1.00 96.69 97 ARG A CA 1
ATOM 704 C C . ARG A 1 97 ? 3.182 8.457 -12.281 1.00 96.69 97 ARG A C 1
ATOM 706 O O . ARG A 1 97 ? 3.640 9.498 -12.730 1.00 96.69 97 ARG A O 1
ATOM 713 N N . HIS A 1 98 ? 2.947 7.370 -13.017 1.00 96.81 98 HIS A N 1
ATOM 714 C CA . HIS A 1 98 ? 3.138 7.341 -14.466 1.00 96.81 98 HIS A CA 1
ATOM 715 C C . HIS A 1 98 ? 2.194 8.323 -15.166 1.00 96.81 98 HIS A C 1
ATOM 717 O O . HIS A 1 98 ? 2.631 9.145 -15.961 1.00 96.81 98 HIS A O 1
ATOM 723 N N . LEU A 1 99 ? 0.912 8.298 -14.788 1.00 96.38 99 LEU A N 1
ATOM 724 C CA . LEU A 1 99 ? -0.125 9.142 -15.385 1.00 96.38 99 LEU A CA 1
ATOM 725 C C . LEU A 1 99 ? 0.087 10.644 -15.151 1.00 96.38 99 LEU A C 1
ATOM 727 O O . LEU A 1 99 ? -0.370 11.444 -15.956 1.00 96.38 99 LEU A O 1
ATOM 731 N N . ILE A 1 100 ? 0.785 11.041 -14.084 1.00 95.69 100 ILE A N 1
ATOM 732 C CA . ILE A 1 100 ? 1.144 12.450 -13.833 1.00 95.69 100 ILE A CA 1
ATOM 733 C C . ILE A 1 100 ? 2.546 12.818 -14.344 1.00 95.69 100 ILE A C 1
ATOM 735 O O . ILE A 1 100 ? 3.091 13.836 -13.930 1.00 95.69 100 ILE A O 1
ATOM 739 N N . GLY A 1 101 ? 3.138 11.988 -15.210 1.00 95.44 101 GLY A N 1
ATOM 740 C CA . GLY A 1 101 ? 4.351 12.327 -15.955 1.00 95.44 101 GLY A CA 1
ATOM 741 C C . GLY A 1 101 ? 5.675 11.834 -15.368 1.00 95.44 101 GLY A C 1
ATOM 742 O O . GLY A 1 101 ? 6.725 12.201 -15.891 1.00 95.44 101 GLY A O 1
ATOM 743 N N . HIS A 1 102 ? 5.684 11.017 -14.307 1.00 95.88 102 HIS A N 1
ATOM 744 C CA . HIS A 1 102 ? 6.930 10.377 -13.858 1.00 95.88 102 HIS A CA 1
ATOM 745 C C . HIS A 1 102 ? 7.291 9.177 -14.742 1.00 95.88 102 HIS A C 1
ATOM 747 O O . HIS A 1 102 ? 6.420 8.394 -15.121 1.00 95.88 102 HIS A O 1
ATOM 753 N N . GLU A 1 103 ? 8.589 8.936 -14.959 1.00 93.75 103 GLU A N 1
ATOM 754 C CA . GLU A 1 103 ? 9.114 7.791 -15.734 1.00 93.75 103 GLU A CA 1
ATOM 755 C C . GLU A 1 103 ? 8.977 6.431 -15.015 1.00 93.75 103 GLU A C 1
ATOM 757 O O . GLU A 1 103 ? 9.733 5.492 -15.255 1.00 93.75 103 GLU A O 1
ATOM 762 N N . LEU A 1 104 ? 8.002 6.290 -14.116 1.00 96.25 104 LEU A N 1
ATOM 763 C CA . LEU A 1 104 ? 7.784 5.063 -13.365 1.00 96.25 104 LEU A CA 1
ATOM 764 C C . LEU A 1 104 ? 7.062 4.025 -14.223 1.00 96.25 104 LEU A C 1
ATOM 766 O O . LEU A 1 104 ? 5.872 4.153 -14.504 1.00 96.25 104 LEU A O 1
ATOM 770 N N . SER A 1 105 ? 7.754 2.935 -14.546 1.00 96.00 105 SER A N 1
ATOM 771 C CA . SER A 1 105 ? 7.181 1.801 -15.279 1.00 96.00 105 SER A CA 1
ATOM 772 C C . SER A 1 105 ? 7.208 0.516 -14.443 1.00 96.00 105 SER A C 1
ATOM 774 O O . SER A 1 105 ? 8.111 -0.303 -14.623 1.00 96.00 105 SER A O 1
ATOM 776 N N . PRO A 1 106 ? 6.215 0.276 -13.553 1.00 96.75 106 PRO A N 1
ATOM 777 C CA . PRO A 1 106 ? 6.203 -0.908 -12.695 1.00 96.75 106 PRO A CA 1
ATOM 778 C C . PRO A 1 106 ? 6.372 -2.240 -13.436 1.00 96.75 106 PRO A C 1
ATOM 780 O O . PRO A 1 106 ? 7.056 -3.120 -12.926 1.00 96.75 106 PRO A O 1
ATOM 783 N N . HIS A 1 107 ? 5.815 -2.395 -14.644 1.00 96.38 107 HIS A N 1
ATOM 784 C CA . HIS A 1 107 ? 5.978 -3.628 -15.427 1.00 96.38 107 HIS A CA 1
ATOM 785 C C . HIS A 1 107 ? 7.441 -3.905 -15.813 1.00 96.38 107 HIS A C 1
ATOM 787 O O . HIS A 1 107 ? 7.887 -5.048 -15.742 1.00 96.38 107 HIS A O 1
ATOM 793 N N . LEU A 1 108 ? 8.204 -2.867 -16.172 1.00 96.19 108 LEU A N 1
ATOM 794 C CA . LEU A 1 108 ? 9.625 -2.990 -16.504 1.00 96.19 108 LEU A CA 1
ATOM 795 C C . LEU A 1 108 ? 10.474 -3.238 -15.257 1.00 96.19 108 LEU A C 1
ATOM 797 O O . LEU A 1 108 ? 11.400 -4.039 -15.303 1.00 96.19 108 LEU A O 1
ATOM 801 N N . LEU A 1 109 ? 10.126 -2.617 -14.130 1.00 96.50 109 LEU A N 1
ATOM 802 C CA . LEU A 1 109 ? 10.820 -2.840 -12.860 1.00 96.50 109 LEU A CA 1
ATOM 803 C C . LEU A 1 109 ? 10.611 -4.264 -12.338 1.00 96.50 109 LEU A C 1
ATOM 805 O O . LEU A 1 109 ? 11.562 -4.906 -11.900 1.00 96.50 109 LEU A O 1
ATOM 809 N N . VAL A 1 110 ? 9.395 -4.803 -12.467 1.00 95.88 110 VAL A N 1
ATOM 810 C CA . VAL A 1 110 ? 9.126 -6.223 -12.197 1.00 95.88 110 VAL A CA 1
ATOM 811 C C . VAL A 1 110 ? 9.985 -7.113 -13.096 1.00 95.88 110 VAL A C 1
ATOM 813 O O . VAL A 1 110 ? 10.542 -8.095 -12.610 1.00 95.88 110 VAL A O 1
ATOM 816 N N . ARG A 1 111 ? 10.133 -6.771 -14.383 1.00 93.75 111 ARG A N 1
ATOM 817 C CA . ARG A 1 111 ? 10.967 -7.542 -15.316 1.00 93.75 111 ARG A CA 1
ATOM 818 C C . ARG A 1 111 ? 12.450 -7.511 -14.956 1.00 93.75 111 ARG A C 1
ATOM 820 O O . ARG A 1 111 ? 13.098 -8.557 -14.971 1.00 93.75 111 ARG A O 1
ATOM 827 N N . ALA A 1 112 ? 12.958 -6.335 -14.605 1.00 93.44 112 ALA A N 1
ATOM 828 C CA . ALA A 1 112 ? 14.345 -6.136 -14.210 1.00 93.44 112 ALA A CA 1
ATOM 829 C C . ALA A 1 112 ? 14.695 -6.951 -12.957 1.00 93.44 112 ALA A C 1
ATOM 831 O O . ALA A 1 112 ? 15.697 -7.661 -12.942 1.00 93.44 112 ALA A O 1
ATOM 832 N N . VAL A 1 113 ? 13.831 -6.905 -11.937 1.00 91.88 113 VAL A N 1
ATOM 833 C CA . VAL A 1 113 ? 14.073 -7.584 -10.656 1.00 91.88 113 VAL A CA 1
ATOM 834 C C . VAL A 1 113 ? 13.852 -9.099 -10.753 1.00 91.88 113 VAL A C 1
ATOM 836 O O . VAL A 1 113 ? 14.695 -9.859 -10.291 1.00 91.88 113 VAL A O 1
ATOM 839 N N . ASN A 1 114 ? 12.754 -9.569 -11.361 1.00 87.50 114 ASN A N 1
ATOM 840 C CA . ASN A 1 114 ? 12.399 -11.000 -11.330 1.00 87.50 114 ASN A CA 1
ATOM 841 C C . ASN A 1 114 ? 13.027 -11.852 -12.433 1.00 87.50 114 ASN A C 1
ATOM 843 O O . ASN A 1 114 ? 13.185 -13.059 -12.246 1.00 87.50 114 ASN A O 1
ATOM 847 N N . PHE A 1 115 ? 13.324 -11.267 -13.594 1.00 79.50 115 PHE A N 1
ATOM 848 C CA . PHE A 1 115 ? 13.843 -12.010 -14.748 1.00 79.50 115 PHE A CA 1
ATOM 849 C C . PHE A 1 115 ? 15.292 -11.650 -15.075 1.00 79.50 115 PHE A C 1
ATOM 851 O O . PHE A 1 115 ? 15.796 -12.095 -16.103 1.00 79.50 115 PHE A O 1
ATOM 858 N N . HIS A 1 116 ? 15.943 -10.838 -14.230 1.00 79.19 116 HIS A N 1
ATOM 859 C CA . HIS A 1 116 ? 17.296 -10.313 -14.447 1.00 79.19 116 HIS A CA 1
ATOM 860 C C . HIS A 1 116 ? 17.490 -9.747 -15.863 1.00 79.19 116 HIS A C 1
ATOM 862 O O . HIS A 1 116 ? 18.568 -9.836 -16.448 1.00 79.19 116 HIS A O 1
ATOM 868 N N . GLN A 1 117 ? 16.420 -9.191 -16.440 1.00 75.69 117 GLN A N 1
ATOM 869 C CA . GLN A 1 117 ? 16.490 -8.569 -17.753 1.00 75.69 117 GLN A CA 1
ATOM 870 C C . GLN A 1 117 ? 17.283 -7.274 -17.632 1.00 75.69 117 GLN A C 1
ATOM 872 O O . GLN A 1 117 ? 17.042 -6.489 -16.713 1.00 75.69 117 GLN A O 1
ATOM 877 N N . ALA A 1 118 ? 18.211 -7.057 -18.567 1.00 69.25 118 ALA A N 1
ATOM 878 C CA . ALA A 1 118 ? 19.033 -5.858 -18.608 1.00 69.25 118 ALA A CA 1
ATOM 879 C C . ALA A 1 118 ? 18.138 -4.608 -18.634 1.00 69.25 118 ALA A C 1
ATOM 881 O O . ALA A 1 118 ? 17.461 -4.321 -19.622 1.00 69.25 118 ALA A O 1
ATOM 882 N N . ALA A 1 119 ? 18.121 -3.891 -17.515 1.00 81.44 119 ALA A N 1
ATOM 883 C CA . ALA A 1 119 ? 17.478 -2.599 -17.368 1.00 81.44 119 ALA A CA 1
ATOM 884 C C . ALA A 1 119 ? 18.551 -1.518 -17.401 1.00 81.44 119 ALA A C 1
ATOM 886 O O . ALA A 1 119 ? 19.645 -1.696 -16.861 1.00 81.44 119 ALA A O 1
ATOM 887 N N . THR A 1 120 ? 18.237 -0.383 -18.016 1.00 88.25 120 THR A N 1
ATOM 888 C CA . THR A 1 120 ? 19.123 0.776 -17.932 1.00 88.25 120 THR A CA 1
ATOM 889 C C . THR A 1 120 ? 19.188 1.264 -16.478 1.00 88.25 120 THR A C 1
ATOM 891 O O . THR A 1 120 ? 18.189 1.163 -15.756 1.00 88.25 120 THR A O 1
ATOM 894 N N . PRO A 1 121 ? 20.322 1.831 -16.028 1.00 89.56 121 PRO A N 1
ATOM 895 C CA . PRO A 1 121 ? 20.415 2.423 -14.693 1.00 89.56 121 PRO A CA 1
ATOM 896 C C . PRO A 1 121 ? 19.293 3.434 -14.428 1.00 89.56 121 PRO A C 1
ATOM 898 O O . PRO A 1 121 ? 18.659 3.394 -13.377 1.00 89.56 121 PRO A O 1
ATOM 901 N N . GLN A 1 122 ? 18.964 4.259 -15.426 1.00 90.75 122 GLN A N 1
ATOM 902 C CA . GLN A 1 122 ? 17.888 5.245 -15.334 1.00 90.75 122 GLN A CA 1
ATOM 903 C C . GLN A 1 122 ? 16.515 4.611 -15.074 1.00 90.75 122 GLN A C 1
ATOM 905 O O . GLN A 1 122 ? 15.755 5.091 -14.230 1.00 90.75 122 GLN A O 1
ATOM 910 N N . LEU A 1 123 ? 16.207 3.494 -15.744 1.00 92.88 123 LEU A N 1
ATOM 911 C CA . LEU A 1 123 ? 14.971 2.760 -15.498 1.00 92.88 123 LEU A CA 1
ATOM 912 C C . LEU A 1 123 ? 14.915 2.266 -14.049 1.00 92.88 123 LEU A C 1
ATOM 914 O O . LEU A 1 123 ? 13.884 2.437 -13.406 1.00 92.88 123 LEU A O 1
ATOM 918 N N . LEU A 1 124 ? 16.000 1.700 -13.513 1.00 94.62 124 LEU A N 1
ATOM 919 C CA . LEU A 1 124 ? 16.038 1.252 -12.116 1.00 94.62 124 LEU A CA 1
ATOM 920 C C . LEU A 1 124 ? 15.847 2.424 -11.146 1.00 94.62 124 LEU A C 1
ATOM 922 O O . LEU A 1 124 ? 15.042 2.324 -10.221 1.00 94.62 124 LEU A O 1
ATOM 926 N N . LEU A 1 125 ? 16.510 3.557 -11.395 1.00 96.25 125 LEU A N 1
ATOM 927 C CA . LEU A 1 125 ? 16.368 4.772 -10.586 1.00 96.25 125 LEU A CA 1
ATOM 928 C C . LEU A 1 125 ? 14.937 5.316 -10.585 1.00 96.25 125 LEU A C 1
ATOM 930 O O . LEU A 1 125 ? 14.499 5.853 -9.564 1.00 96.25 125 LEU A O 1
ATOM 934 N N . SER A 1 126 ? 14.165 5.114 -11.661 1.00 96.12 126 SER A N 1
ATOM 935 C CA . SER A 1 126 ? 12.750 5.513 -11.702 1.00 96.12 126 SER A CA 1
ATOM 936 C C . SER A 1 126 ? 11.927 4.906 -10.555 1.00 96.12 126 SER A C 1
ATOM 938 O O . SER A 1 126 ? 10.961 5.530 -10.109 1.00 96.12 126 SER A O 1
ATOM 940 N N . ALA A 1 127 ? 12.339 3.759 -9.990 1.00 97.06 127 ALA A N 1
ATOM 941 C CA . ALA A 1 127 ? 11.709 3.130 -8.826 1.00 97.06 127 ALA A CA 1
ATOM 942 C C . ALA A 1 127 ? 11.610 4.067 -7.609 1.00 97.06 127 ALA A C 1
ATOM 944 O O . ALA A 1 127 ? 10.669 3.959 -6.810 1.00 97.06 127 ALA A O 1
ATOM 945 N N . LEU A 1 128 ? 12.552 5.013 -7.479 1.00 97.06 128 LEU A N 1
ATOM 946 C CA . LEU A 1 128 ? 12.588 6.016 -6.412 1.00 97.06 128 LEU A CA 1
ATOM 947 C C . LEU A 1 128 ? 11.410 6.999 -6.492 1.00 97.06 128 LEU A C 1
ATOM 949 O O . LEU A 1 128 ? 10.996 7.532 -5.462 1.00 97.06 128 LEU A O 1
ATOM 953 N N . THR A 1 129 ? 10.817 7.184 -7.676 1.00 96.88 129 THR A N 1
ATOM 954 C CA . THR A 1 129 ? 9.664 8.076 -7.891 1.00 96.88 129 THR A CA 1
ATOM 955 C C . THR A 1 129 ? 8.334 7.475 -7.418 1.00 96.88 129 THR A C 1
ATOM 957 O O . THR A 1 129 ? 7.322 8.179 -7.373 1.00 96.88 129 THR A O 1
ATOM 960 N N . CYS A 1 130 ? 8.308 6.189 -7.054 1.00 97.38 130 CYS A N 1
ATOM 961 C CA . CYS A 1 130 ? 7.111 5.481 -6.611 1.00 97.38 130 CYS A CA 1
ATOM 962 C C . CYS A 1 130 ? 6.595 5.986 -5.257 1.00 97.38 130 CYS A C 1
ATOM 964 O O . CYS A 1 130 ? 7.348 6.073 -4.283 1.00 97.38 130 CYS A O 1
ATOM 966 N N . SER A 1 131 ? 5.285 6.242 -5.185 1.00 95.88 131 SER A N 1
ATOM 967 C CA . SER A 1 131 ? 4.571 6.649 -3.967 1.00 95.88 131 SER A CA 1
ATOM 968 C C . SER A 1 131 ? 4.079 5.484 -3.104 1.00 95.88 131 SER A C 1
ATOM 970 O O . SER A 1 131 ? 3.463 5.725 -2.076 1.00 95.88 131 SER A O 1
ATOM 972 N N . GLU A 1 132 ? 4.314 4.233 -3.516 1.00 96.38 132 GLU A N 1
ATOM 973 C CA . GLU A 1 132 ? 3.917 3.029 -2.760 1.00 96.38 132 GLU A CA 1
ATOM 974 C C . GLU A 1 132 ? 2.394 2.952 -2.495 1.00 96.38 132 GLU A C 1
ATOM 976 O O . GLU A 1 132 ? 1.927 2.440 -1.485 1.00 96.38 132 GLU A O 1
ATOM 981 N N . CYS A 1 133 ? 1.594 3.447 -3.450 1.00 95.50 133 CYS A N 1
ATOM 982 C CA . CYS A 1 133 ? 0.135 3.577 -3.335 1.00 95.50 133 CYS A CA 1
ATOM 983 C C . CYS A 1 133 ? -0.680 2.288 -3.542 1.00 95.50 133 CYS A C 1
ATOM 985 O O . CYS A 1 133 ? -1.903 2.332 -3.454 1.00 95.50 133 CYS A O 1
ATOM 987 N N . ASN A 1 134 ? -0.048 1.159 -3.867 1.00 95.81 134 ASN A N 1
ATOM 988 C CA . ASN A 1 134 ? -0.681 -0.157 -4.061 1.00 95.81 134 ASN A CA 1
ATOM 989 C C . ASN A 1 134 ? -1.715 -0.303 -5.184 1.00 95.81 134 ASN A C 1
ATOM 991 O O . ASN A 1 134 ? -2.273 -1.382 -5.351 1.00 95.81 134 ASN A O 1
ATOM 995 N N . VAL A 1 135 ? -1.927 0.702 -6.037 1.00 96.69 135 VAL A N 1
ATOM 996 C CA . VAL A 1 135 ? -2.831 0.566 -7.198 1.00 96.69 135 VAL A CA 1
ATOM 997 C C . VAL A 1 135 ? -2.387 -0.565 -8.134 1.00 96.69 135 VAL A C 1
ATOM 999 O O . VAL A 1 135 ? -3.213 -1.344 -8.611 1.00 96.69 135 VAL A O 1
ATOM 1002 N N . CYS A 1 136 ? -1.079 -0.711 -8.348 1.00 96.56 136 CYS A N 1
ATOM 1003 C CA . CYS A 1 136 ? -0.526 -1.739 -9.226 1.00 96.56 136 CYS A CA 1
ATOM 1004 C C . CYS A 1 136 ? -0.772 -3.180 -8.741 1.00 96.56 136 CYS A C 1
ATOM 1006 O O . CYS A 1 136 ? -0.886 -4.068 -9.580 1.00 96.56 136 CYS A O 1
ATOM 1008 N N . GLU A 1 137 ? -0.881 -3.415 -7.428 1.00 94.69 137 GLU A N 1
ATOM 1009 C CA . GLU A 1 137 ? -1.155 -4.745 -6.853 1.00 94.69 137 GLU A CA 1
ATOM 1010 C C . GLU A 1 137 ? -2.641 -4.961 -6.526 1.00 94.69 137 GLU A C 1
ATOM 1012 O O . GLU A 1 137 ? -3.196 -6.028 -6.771 1.00 94.69 137 GLU A O 1
ATOM 1017 N N . SER A 1 138 ? -3.313 -3.937 -5.999 1.00 93.19 138 SER A N 1
ATOM 1018 C CA . SER A 1 138 ? -4.677 -4.046 -5.478 1.00 93.19 138 SER A CA 1
ATOM 1019 C C . SER A 1 138 ? -5.731 -3.874 -6.559 1.00 93.19 138 SER A C 1
ATOM 1021 O O . SER A 1 138 ? -6.862 -4.322 -6.386 1.00 93.19 138 SER A O 1
ATOM 1023 N N . VAL A 1 139 ? -5.387 -3.216 -7.669 1.00 94.56 139 VAL A N 1
ATOM 1024 C CA . VAL A 1 139 ? -6.336 -2.876 -8.734 1.00 94.56 139 VAL A CA 1
ATOM 1025 C C . VAL A 1 139 ? -5.869 -3.399 -10.081 1.00 94.56 139 VAL A C 1
ATOM 1027 O O . VAL A 1 139 ? -6.652 -4.069 -10.749 1.00 94.56 139 VAL A O 1
ATOM 1030 N N . ALA A 1 140 ? -4.631 -3.109 -10.470 1.00 96.38 140 ALA A N 1
ATOM 1031 C CA . ALA A 1 140 ? -4.197 -3.287 -11.849 1.00 96.38 140 ALA A CA 1
ATOM 1032 C C . ALA A 1 140 ? -3.823 -4.726 -12.215 1.00 96.38 140 ALA A C 1
ATOM 1034 O O . ALA A 1 140 ? -4.145 -5.167 -13.311 1.00 96.38 140 ALA A O 1
ATOM 1035 N N . CYS A 1 141 ? -3.125 -5.449 -11.334 1.00 96.75 141 CYS A N 1
ATOM 1036 C CA . CYS A 1 141 ? -2.622 -6.776 -11.669 1.00 96.75 141 CYS A CA 1
ATOM 1037 C C . CYS A 1 141 ? -3.759 -7.818 -11.724 1.00 96.75 141 CYS A C 1
ATOM 1039 O O . CYS A 1 141 ? -4.401 -8.054 -10.696 1.00 96.75 141 CYS A O 1
ATOM 1041 N N . PRO A 1 142 ? -3.995 -8.477 -12.875 1.00 95.12 142 PRO A N 1
ATOM 1042 C CA . PRO A 1 142 ? -5.043 -9.493 -12.998 1.00 95.12 142 PRO A CA 1
ATOM 1043 C C . PRO A 1 142 ? -4.645 -10.821 -12.341 1.00 95.12 142 PRO A C 1
ATOM 1045 O O . PRO A 1 142 ? -5.493 -11.517 -11.795 1.00 95.12 142 PRO A O 1
ATOM 1048 N N . VAL A 1 143 ? -3.346 -11.126 -12.317 1.00 95.62 143 VAL A N 1
ATOM 1049 C CA . VAL A 1 143 ? -2.766 -12.358 -11.752 1.00 95.62 143 VAL A CA 1
ATOM 1050 C C . VAL A 1 143 ? -2.314 -12.210 -10.289 1.00 95.62 143 VAL A C 1
ATOM 1052 O O . VAL A 1 143 ? -1.701 -13.109 -9.725 1.00 95.62 143 VAL A O 1
ATOM 1055 N N . GLY A 1 144 ? -2.600 -11.069 -9.652 1.00 93.31 144 GLY A N 1
ATOM 1056 C CA . GLY A 1 144 ? -2.430 -10.883 -8.206 1.00 93.31 144 GLY A CA 1
ATOM 1057 C C . GLY A 1 144 ? -0.992 -10.787 -7.679 1.00 93.31 144 GLY A C 1
ATOM 1058 O O . GLY A 1 144 ? -0.791 -10.967 -6.478 1.00 93.31 144 GLY A O 1
ATOM 1059 N N . ILE A 1 145 ? 0.005 -10.489 -8.522 1.00 96.12 145 ILE A N 1
ATOM 1060 C CA . ILE A 1 145 ? 1.374 -10.193 -8.055 1.00 96.12 145 ILE A CA 1
ATOM 1061 C C . ILE A 1 145 ? 1.427 -8.804 -7.402 1.00 96.12 145 ILE A C 1
ATOM 1063 O O . ILE A 1 145 ? 0.530 -7.979 -7.593 1.00 96.12 145 ILE A O 1
ATOM 1067 N N . SER A 1 146 ? 2.521 -8.505 -6.693 1.00 96.38 146 SER A N 1
ATOM 1068 C CA . SER A 1 146 ? 2.739 -7.187 -6.085 1.00 96.38 146 SER A CA 1
ATOM 1069 C C . SER A 1 146 ? 3.889 -6.397 -6.728 1.00 96.38 146 SER A C 1
ATOM 1071 O O . SER A 1 146 ? 5.020 -6.437 -6.234 1.00 96.38 146 SER A O 1
ATOM 1073 N N . PRO A 1 147 ? 3.637 -5.608 -7.797 1.00 97.00 147 PRO A N 1
ATOM 1074 C CA . PRO A 1 147 ? 4.657 -4.721 -8.355 1.00 97.00 147 PRO A CA 1
ATOM 1075 C C . PRO A 1 147 ? 5.126 -3.663 -7.351 1.00 97.00 147 PRO A C 1
ATOM 1077 O O . PRO A 1 147 ? 6.290 -3.273 -7.382 1.00 97.00 147 PRO A O 1
ATOM 1080 N N . MET A 1 148 ? 4.250 -3.208 -6.441 1.00 96.69 148 MET A N 1
ATOM 1081 C CA . MET A 1 148 ? 4.629 -2.239 -5.408 1.00 96.69 148 MET A CA 1
ATOM 1082 C C . MET A 1 148 ? 5.685 -2.825 -4.477 1.00 96.69 148 MET A C 1
ATOM 1084 O O . MET A 1 148 ? 6.723 -2.195 -4.280 1.00 96.69 148 MET A O 1
ATOM 1088 N N . ARG A 1 149 ? 5.458 -4.024 -3.923 1.00 96.06 149 ARG A N 1
ATOM 1089 C CA . ARG A 1 149 ? 6.398 -4.617 -2.964 1.00 96.06 149 ARG A CA 1
ATOM 1090 C C . ARG A 1 149 ? 7.744 -4.926 -3.607 1.00 96.06 149 ARG A C 1
ATOM 1092 O O . ARG A 1 149 ? 8.765 -4.644 -2.987 1.00 96.06 149 ARG A O 1
ATOM 1099 N N . ILE A 1 150 ? 7.744 -5.397 -4.855 1.00 96.44 150 ILE A N 1
ATOM 1100 C CA . ILE A 1 150 ? 8.966 -5.585 -5.652 1.00 96.44 150 ILE A CA 1
ATOM 1101 C C . ILE A 1 150 ? 9.701 -4.248 -5.817 1.00 96.44 150 ILE A C 1
ATOM 1103 O O . ILE A 1 150 ? 10.886 -4.140 -5.512 1.00 96.44 150 ILE A O 1
ATOM 1107 N N . ASN A 1 151 ? 8.987 -3.188 -6.202 1.00 97.19 151 ASN A N 1
ATOM 1108 C CA . ASN A 1 151 ? 9.566 -1.851 -6.310 1.00 97.19 151 ASN A CA 1
ATOM 1109 C C . ASN A 1 151 ? 10.104 -1.335 -4.965 1.00 97.19 151 ASN A C 1
ATOM 1111 O O . ASN A 1 151 ? 11.120 -0.651 -4.932 1.00 97.19 151 ASN A O 1
ATOM 1115 N N . ARG A 1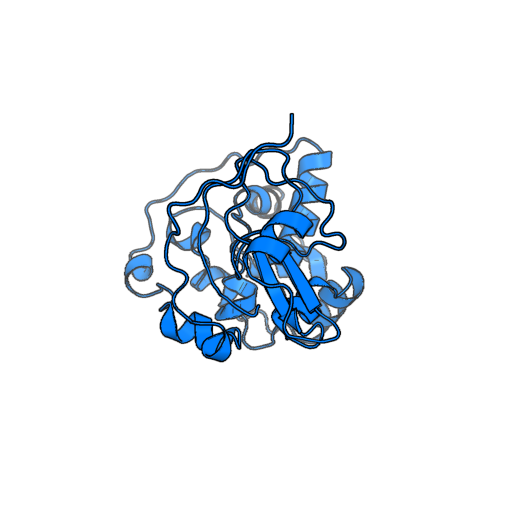 152 ? 9.445 -1.643 -3.843 1.00 96.56 152 ARG A N 1
ATOM 1116 C CA . ARG A 1 152 ? 9.879 -1.243 -2.494 1.00 96.56 152 ARG A CA 1
ATOM 1117 C C . ARG A 1 152 ? 11.165 -1.950 -2.057 1.00 96.56 152 ARG A C 1
ATOM 1119 O O . ARG A 1 152 ? 11.938 -1.377 -1.291 1.00 96.56 152 ARG A O 1
ATOM 1126 N N . MET A 1 153 ? 11.405 -3.177 -2.522 1.00 96.00 153 MET A N 1
ATOM 1127 C CA . MET A 1 153 ? 12.688 -3.872 -2.346 1.00 96.00 153 MET A CA 1
ATOM 1128 C C . MET A 1 153 ? 13.795 -3.119 -3.090 1.00 96.00 153 MET A C 1
ATOM 1130 O O . MET A 1 153 ? 14.715 -2.620 -2.446 1.00 96.00 153 MET A O 1
ATOM 1134 N N . LEU A 1 154 ? 13.607 -2.869 -4.389 1.00 95.94 154 LEU A N 1
ATOM 1135 C CA . LEU A 1 154 ? 14.551 -2.096 -5.203 1.00 95.94 154 LEU A CA 1
ATOM 1136 C C . LEU A 1 154 ? 14.806 -0.686 -4.636 1.00 95.94 154 LEU A C 1
ATOM 1138 O O . LEU A 1 154 ? 15.938 -0.224 -4.545 1.00 95.94 154 LEU A O 1
ATOM 1142 N N . LYS A 1 155 ? 13.757 0.002 -4.178 1.00 96.69 155 LYS A N 1
ATOM 1143 C CA . LYS A 1 155 ? 13.860 1.340 -3.578 1.00 96.69 155 LYS A CA 1
ATOM 1144 C C . LYS A 1 155 ? 14.706 1.347 -2.300 1.00 96.69 155 LYS A C 1
ATOM 1146 O O . LYS A 1 155 ? 15.401 2.330 -2.054 1.00 96.69 155 LYS A O 1
ATOM 1151 N N . ARG A 1 156 ? 14.647 0.287 -1.481 1.00 96.88 156 ARG A N 1
ATOM 1152 C CA . ARG A 1 156 ? 15.509 0.138 -0.293 1.00 96.88 156 ARG A CA 1
ATOM 1153 C C . ARG A 1 156 ? 16.972 -0.028 -0.694 1.00 96.88 156 ARG A C 1
ATOM 1155 O O . ARG A 1 156 ? 17.810 0.666 -0.130 1.00 96.88 156 ARG A O 1
ATOM 1162 N N . GLU A 1 157 ? 17.258 -0.867 -1.685 1.00 95.69 157 GLU A N 1
ATOM 1163 C CA . GLU A 1 157 ? 18.619 -1.084 -2.196 1.00 95.69 157 GLU A CA 1
ATOM 1164 C C . GLU A 1 157 ? 19.226 0.204 -2.767 1.00 95.69 157 GLU A C 1
ATOM 1166 O O . GLU A 1 157 ? 20.317 0.610 -2.369 1.00 95.69 157 GLU A O 1
ATOM 1171 N N . LEU A 1 158 ? 18.488 0.910 -3.627 1.00 96.19 158 LEU A N 1
ATOM 1172 C CA . LEU A 1 158 ? 18.941 2.169 -4.228 1.00 96.19 158 LEU A CA 1
ATOM 1173 C C . LEU A 1 158 ? 19.187 3.263 -3.179 1.00 96.19 158 LEU A C 1
ATOM 1175 O O . LEU A 1 158 ? 20.169 4.000 -3.264 1.00 96.19 158 LEU A O 1
ATOM 1179 N N . ARG A 1 159 ? 18.324 3.359 -2.159 1.00 96.38 159 ARG A N 1
ATOM 1180 C CA . ARG A 1 159 ? 18.510 4.310 -1.050 1.00 96.38 159 ARG A CA 1
ATOM 1181 C C . ARG A 1 159 ? 19.726 3.976 -0.193 1.00 96.38 159 ARG A C 1
ATOM 1183 O O . ARG A 1 159 ? 20.431 4.897 0.198 1.00 96.38 159 ARG A O 1
ATOM 1190 N N . ALA A 1 160 ? 19.994 2.696 0.069 1.00 97.25 160 ALA A N 1
ATOM 1191 C CA . ALA A 1 160 ? 21.196 2.274 0.792 1.00 97.25 160 ALA A CA 1
ATOM 1192 C C . ALA A 1 160 ? 22.486 2.654 0.042 1.00 97.25 160 ALA A C 1
ATOM 1194 O O . ALA A 1 160 ? 23.510 2.921 0.660 1.00 97.25 160 ALA A O 1
ATOM 1195 N N . GLN A 1 161 ? 22.414 2.743 -1.287 1.00 96.50 161 GLN A N 1
ATOM 1196 C CA . GLN A 1 161 ? 23.501 3.201 -2.155 1.00 96.50 161 GLN A CA 1
ATOM 1197 C C . GLN A 1 161 ? 23.528 4.729 -2.352 1.00 96.50 161 GLN A C 1
ATOM 1199 O O . GLN A 1 161 ? 24.305 5.220 -3.166 1.00 96.50 161 GLN A O 1
ATOM 1204 N N . ASN A 1 162 ? 22.682 5.490 -1.645 1.00 96.38 162 ASN A N 1
ATOM 1205 C CA . ASN A 1 162 ? 22.529 6.944 -1.790 1.00 96.38 162 ASN A CA 1
ATOM 1206 C C . ASN A 1 162 ? 22.216 7.412 -3.222 1.00 96.38 162 ASN A C 1
ATOM 1208 O O . ASN A 1 162 ? 22.510 8.549 -3.593 1.00 96.38 162 ASN A O 1
ATOM 1212 N N . GLN A 1 163 ? 21.591 6.549 -4.023 1.00 95.81 163 GLN A N 1
ATOM 1213 C CA . GLN A 1 163 ? 21.229 6.873 -5.394 1.00 95.81 163 GLN A CA 1
ATOM 1214 C C . GLN A 1 163 ? 20.097 7.902 -5.438 1.00 95.81 163 GLN A C 1
ATOM 1216 O O . GLN A 1 163 ? 19.175 7.885 -4.613 1.00 95.81 163 GLN A O 1
ATOM 1221 N N . ARG A 1 164 ? 20.145 8.783 -6.437 1.00 94.19 164 ARG A N 1
ATOM 1222 C 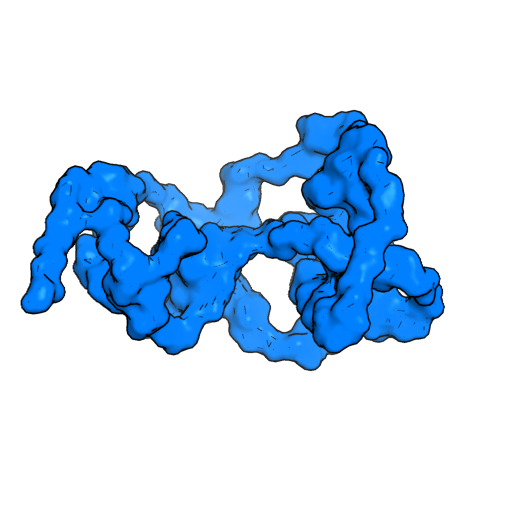CA . ARG A 1 164 ? 19.112 9.790 -6.696 1.00 94.19 164 ARG A CA 1
ATOM 1223 C C . ARG A 1 164 ? 18.598 9.639 -8.115 1.00 94.19 164 ARG A C 1
ATOM 1225 O O . ARG A 1 164 ? 19.356 9.363 -9.034 1.00 94.19 164 ARG A O 1
ATOM 1232 N N . TYR A 1 165 ? 17.290 9.801 -8.270 1.00 94.44 165 TYR A N 1
ATOM 1233 C CA . TYR A 1 165 ? 16.682 9.875 -9.587 1.00 94.44 165 TYR A CA 1
ATOM 1234 C C . TYR A 1 165 ? 16.745 11.318 -10.078 1.00 94.44 165 TYR A C 1
ATOM 1236 O O . TYR A 1 165 ? 16.199 12.213 -9.431 1.00 94.44 165 TYR A O 1
ATOM 1244 N N . GLU A 1 166 ? 17.373 11.510 -11.229 1.00 92.00 166 GLU A N 1
ATOM 1245 C CA . GLU A 1 166 ? 17.401 12.771 -11.959 1.00 92.00 166 GLU A CA 1
ATOM 1246 C C . GLU A 1 166 ? 16.801 12.506 -13.333 1.00 92.00 166 GLU A C 1
ATOM 1248 O O . GLU A 1 166 ? 17.362 11.776 -14.146 1.00 92.00 166 GLU A O 1
ATOM 1253 N N . GLY A 1 167 ? 15.606 13.029 -13.566 1.00 89.25 167 GLY A N 1
ATOM 1254 C CA . GLY A 1 167 ? 14.897 12.843 -14.819 1.00 89.25 167 GLY A CA 1
ATOM 1255 C C . GLY A 1 167 ? 13.781 13.868 -14.964 1.00 89.25 167 GLY A C 1
ATOM 1256 O O . GLY A 1 167 ? 13.349 14.453 -13.962 1.00 89.25 167 GLY A O 1
ATOM 1257 N N . PRO A 1 168 ? 13.324 14.111 -16.198 1.00 92.69 168 PRO A N 1
ATOM 1258 C CA . PRO A 1 168 ? 12.283 15.088 -16.461 1.00 92.69 168 PRO A CA 1
ATOM 1259 C C . PRO A 1 168 ? 10.948 14.664 -15.8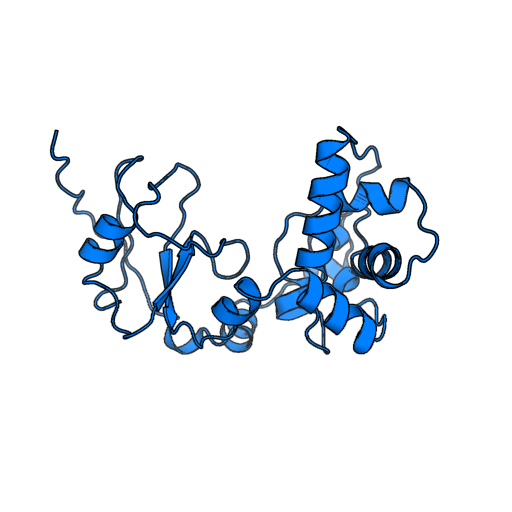33 1.00 92.69 168 PRO A C 1
ATOM 1261 O O . PRO A 1 168 ? 10.678 13.483 -15.593 1.00 92.69 168 PRO A O 1
ATOM 1264 N N . LEU A 1 169 ? 10.102 15.660 -15.581 1.00 95.06 169 LEU A N 1
ATOM 1265 C CA . LEU A 1 169 ? 8.679 15.469 -15.335 1.00 95.06 169 LEU A CA 1
ATOM 1266 C C . LEU A 1 169 ? 7.942 15.845 -16.618 1.00 95.06 169 LEU A C 1
ATOM 1268 O O . LEU A 1 169 ? 8.029 16.990 -17.064 1.00 95.06 169 LEU A O 1
ATOM 1272 N N . TYR A 1 170 ? 7.241 14.888 -17.212 1.00 95.81 170 TYR A N 1
ATOM 1273 C CA . TYR A 1 170 ? 6.460 15.137 -18.420 1.00 95.81 170 TYR A CA 1
ATOM 1274 C C . TYR A 1 170 ? 5.080 15.712 -18.073 1.00 95.81 170 TYR A C 1
ATOM 1276 O O . TYR A 1 170 ? 4.634 15.607 -16.926 1.00 95.81 170 TYR A O 1
ATOM 1284 N N . PRO A 1 171 ? 4.371 16.304 -19.048 1.00 96.81 171 PRO A N 1
ATOM 1285 C CA . PRO A 1 171 ? 2.955 16.606 -18.890 1.00 96.81 171 PRO A CA 1
ATOM 1286 C C . PRO A 1 171 ? 2.158 15.362 -18.478 1.00 96.81 171 PRO A C 1
ATOM 1288 O O . PRO A 1 171 ? 2.484 14.241 -18.873 1.00 96.81 171 PRO A O 1
ATOM 1291 N N . ALA A 1 172 ? 1.105 15.564 -17.684 1.00 95.31 172 ALA A N 1
ATOM 1292 C CA . ALA A 1 172 ? 0.203 14.484 -17.309 1.00 95.31 172 ALA A CA 1
ATOM 1293 C C . ALA A 1 172 ? -0.459 13.875 -18.556 1.00 95.31 172 ALA A C 1
ATOM 1295 O O . ALA A 1 172 ? -0.866 14.596 -19.468 1.00 95.31 172 ALA A O 1
ATOM 1296 N N . ASP A 1 173 ? -0.595 12.552 -18.563 1.00 94.69 173 ASP A N 1
ATOM 1297 C CA . ASP A 1 173 ? -1.291 11.814 -19.610 1.00 94.69 173 ASP A CA 1
ATOM 1298 C C . ASP A 1 173 ? -2.774 12.220 -19.616 1.00 94.69 173 ASP A C 1
ATOM 1300 O O . ASP A 1 173 ? -3.428 12.260 -18.568 1.00 94.69 173 ASP A O 1
ATOM 1304 N N . GLU A 1 174 ? -3.342 12.500 -20.789 1.00 94.62 174 GLU A N 1
ATOM 1305 C CA . GLU A 1 174 ? -4.761 12.845 -20.920 1.00 94.62 174 GLU A CA 1
ATOM 1306 C C . GLU A 1 174 ? -5.681 11.743 -20.366 1.00 94.62 174 GLU A C 1
ATOM 1308 O O . GLU A 1 174 ? -6.753 12.029 -19.815 1.00 94.62 174 GLU A O 1
ATOM 1313 N N . MET A 1 175 ? -5.238 10.484 -20.431 1.00 92.88 175 MET A N 1
ATOM 1314 C CA . MET A 1 175 ? -5.931 9.323 -19.877 1.00 92.88 175 MET A CA 1
ATOM 1315 C C . MET A 1 175 ? -6.004 9.326 -18.353 1.00 92.88 175 MET A C 1
ATOM 1317 O O . MET A 1 175 ? -6.822 8.585 -17.800 1.00 92.88 175 MET A O 1
ATOM 1321 N N . ALA A 1 176 ? -5.241 10.171 -17.651 1.00 91.88 176 ALA A N 1
ATOM 1322 C CA . ALA A 1 176 ? -5.349 10.322 -16.200 1.00 91.88 176 ALA A CA 1
ATOM 1323 C C . ALA A 1 176 ? -6.792 10.634 -15.763 1.00 91.88 176 ALA A C 1
ATOM 1325 O O . ALA A 1 176 ? -7.250 10.116 -14.745 1.00 91.88 176 ALA A O 1
ATOM 1326 N N . LYS A 1 177 ? -7.542 11.395 -16.576 1.00 92.38 177 LYS A N 1
ATOM 1327 C CA . LYS A 1 177 ? -8.958 11.733 -16.333 1.00 92.38 177 LYS A CA 1
ATOM 1328 C C . LYS A 1 177 ? -9.883 10.511 -16.359 1.00 92.38 177 LYS A C 1
ATOM 1330 O O . LYS A 1 177 ? -10.900 10.499 -15.672 1.00 92.38 177 LYS A O 1
ATOM 1335 N N . TYR A 1 178 ? -9.526 9.480 -17.125 1.00 93.31 178 TYR A N 1
ATOM 1336 C CA . TYR A 1 178 ? -10.363 8.301 -17.378 1.00 93.31 178 TYR A CA 1
ATOM 1337 C C . TYR A 1 178 ? -9.890 7.044 -16.637 1.00 93.31 178 TYR A C 1
ATOM 1339 O O . TYR A 1 178 ? -10.622 6.060 -16.555 1.00 93.31 178 TYR A O 1
ATOM 1347 N N . ARG A 1 179 ? -8.675 7.064 -16.079 1.00 92.44 179 ARG A N 1
ATOM 1348 C CA . ARG A 1 179 ? -8.049 5.928 -15.381 1.00 92.44 179 ARG A CA 1
ATOM 1349 C C . ARG A 1 179 ? -8.076 6.047 -13.856 1.00 92.44 179 ARG A C 1
ATOM 1351 O O . ARG A 1 179 ? -7.393 5.294 -13.162 1.00 92.44 179 ARG A O 1
ATOM 1358 N N . LEU A 1 180 ? -8.875 6.971 -13.323 1.00 91.88 180 LEU A N 1
ATOM 1359 C CA . LEU A 1 180 ? -9.110 7.081 -11.886 1.00 91.88 180 LEU A CA 1
ATOM 1360 C C . LEU A 1 180 ? -9.757 5.801 -11.349 1.00 91.88 180 LEU A C 1
ATOM 1362 O O . LEU A 1 180 ? -10.658 5.232 -11.964 1.00 91.88 180 LEU A O 1
ATOM 1366 N N . VAL A 1 181 ? -9.317 5.364 -10.170 1.00 93.38 181 VAL A N 1
ATOM 1367 C CA . VAL A 1 181 ? -9.884 4.193 -9.497 1.00 93.38 181 VAL A CA 1
ATOM 1368 C C . VAL A 1 181 ? -11.130 4.620 -8.714 1.00 93.38 181 VAL A C 1
ATOM 1370 O O . VAL A 1 181 ? -10.999 5.374 -7.747 1.00 93.38 181 VAL A O 1
ATOM 1373 N N . PRO A 1 182 ? -12.339 4.128 -9.049 1.00 94.12 182 PRO A N 1
ATOM 1374 C CA . PRO A 1 182 ? -13.535 4.477 -8.292 1.00 94.12 182 PRO A CA 1
ATOM 1375 C C . PRO A 1 182 ? -13.473 3.892 -6.878 1.00 94.12 182 PRO A C 1
ATOM 1377 O O . PRO A 1 182 ? -13.348 2.676 -6.713 1.00 94.12 182 PRO A O 1
ATOM 1380 N N . VAL A 1 183 ? -13.626 4.739 -5.856 1.00 93.25 183 VAL A N 1
ATOM 1381 C CA . VAL A 1 183 ? -13.480 4.355 -4.437 1.00 93.25 183 VAL A CA 1
ATOM 1382 C C . VAL A 1 183 ? -14.401 3.192 -4.055 1.00 93.25 183 VAL A C 1
ATOM 1384 O O . VAL A 1 183 ? -13.951 2.231 -3.439 1.00 93.25 183 VAL A O 1
ATOM 1387 N N . LYS A 1 184 ? -15.663 3.207 -4.506 1.00 93.75 184 LYS A N 1
ATOM 1388 C CA . LYS A 1 184 ? -16.619 2.113 -4.249 1.00 93.75 184 LYS A CA 1
ATOM 1389 C C . LYS A 1 184 ? -16.133 0.764 -4.799 1.00 93.75 184 LYS A C 1
ATOM 1391 O O . LYS A 1 184 ? -16.228 -0.252 -4.117 1.00 93.75 184 LYS A O 1
ATOM 1396 N N . ARG A 1 185 ? -15.572 0.754 -6.017 1.00 94.38 185 ARG A N 1
ATOM 1397 C CA . ARG A 1 18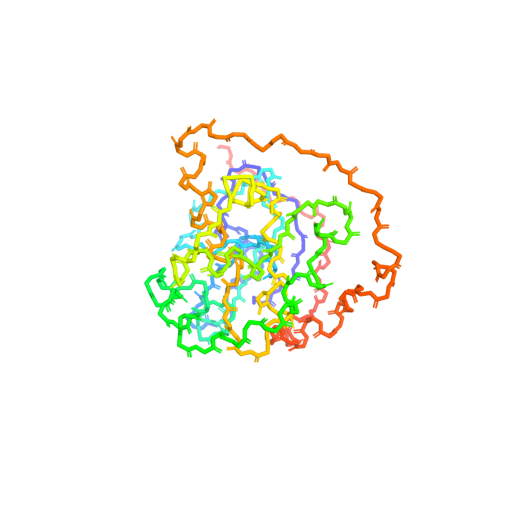5 ? -15.008 -0.464 -6.629 1.00 94.38 185 ARG A CA 1
ATOM 1398 C C . ARG A 1 185 ? -13.743 -0.913 -5.908 1.00 94.38 185 ARG A C 1
ATOM 1400 O O . ARG A 1 185 ? -13.537 -2.112 -5.751 1.00 94.38 185 ARG A O 1
ATOM 1407 N N . LEU A 1 186 ? -12.921 0.034 -5.456 1.00 95.06 186 LEU A N 1
ATOM 1408 C CA . LEU A 1 186 ? -11.727 -0.265 -4.676 1.00 95.06 186 LEU A CA 1
ATOM 1409 C C . LEU A 1 186 ? -12.088 -0.957 -3.358 1.00 95.06 186 LEU A C 1
ATOM 1411 O O . LEU A 1 186 ? -11.555 -2.024 -3.085 1.00 95.06 186 LEU A O 1
ATOM 1415 N N . ILE A 1 187 ? -13.028 -0.407 -2.587 1.00 95.38 187 ILE A N 1
ATOM 1416 C CA . ILE A 1 187 ? -13.488 -0.993 -1.316 1.00 95.38 187 ILE A CA 1
ATOM 1417 C C . ILE A 1 187 ? -13.956 -2.437 -1.516 1.00 95.38 187 ILE A C 1
ATOM 1419 O O . ILE A 1 187 ? -13.503 -3.330 -0.800 1.00 95.38 187 ILE A O 1
ATOM 1423 N N . ALA A 1 188 ? -14.795 -2.678 -2.529 1.00 94.81 188 ALA A N 1
ATOM 1424 C CA . ALA A 1 188 ? -15.272 -4.020 -2.855 1.00 94.81 188 ALA A CA 1
ATOM 1425 C C . ALA A 1 188 ? -14.118 -4.963 -3.237 1.00 94.81 188 ALA A C 1
ATOM 1427 O O . ALA A 1 188 ? -14.018 -6.067 -2.708 1.00 94.81 188 ALA A O 1
ATOM 1428 N N . LYS A 1 189 ? -13.195 -4.512 -4.099 1.00 93.62 189 LYS A N 1
ATOM 1429 C CA . LYS A 1 189 ? -12.035 -5.309 -4.533 1.00 93.62 189 LYS A CA 1
ATOM 1430 C C . LYS A 1 189 ? -11.080 -5.644 -3.385 1.00 93.62 189 LYS A C 1
ATOM 1432 O O . LYS A 1 189 ? -10.443 -6.694 -3.406 1.00 93.62 189 LYS A O 1
ATOM 1437 N N . LEU A 1 190 ? -10.979 -4.768 -2.390 1.00 95.19 190 LEU A N 1
ATOM 1438 C CA . LEU A 1 190 ? -10.171 -4.993 -1.195 1.00 95.19 190 LEU A CA 1
ATOM 1439 C C . LEU A 1 190 ? -10.858 -5.877 -0.146 1.00 95.19 190 LEU A C 1
ATOM 1441 O O . LEU A 1 190 ? -10.219 -6.203 0.852 1.00 95.19 190 LEU A O 1
ATOM 1445 N N . GLY A 1 191 ? -12.124 -6.256 -0.351 1.00 94.94 191 GLY A N 1
ATOM 1446 C CA . GLY A 1 191 ? -12.909 -7.015 0.624 1.00 94.94 191 GLY A CA 1
ATOM 1447 C C . GLY A 1 191 ? -13.365 -6.185 1.825 1.00 94.94 191 GLY A C 1
ATOM 1448 O O . GLY A 1 191 ? -13.753 -6.746 2.839 1.00 94.94 191 GLY A O 1
ATOM 1449 N N . LEU A 1 192 ? -13.335 -4.853 1.725 1.00 95.75 192 LEU A N 1
ATOM 1450 C CA . LEU A 1 192 ? -13.585 -3.951 2.852 1.00 95.75 192 LEU A CA 1
ATOM 1451 C C . LEU A 1 192 ? -15.043 -3.517 3.002 1.00 95.75 192 LEU A C 1
ATOM 1453 O O . LEU A 1 192 ? -15.346 -2.769 3.925 1.00 95.75 192 LEU A O 1
ATOM 1457 N N . SER A 1 193 ? -15.953 -3.964 2.133 1.00 95.06 193 SER A N 1
ATOM 1458 C CA . SER A 1 193 ? -17.364 -3.557 2.183 1.00 95.06 193 SER A CA 1
ATOM 1459 C C . SER A 1 193 ? -18.018 -3.725 3.567 1.00 95.06 193 SER A C 1
ATOM 1461 O O . SER A 1 193 ? -18.677 -2.780 3.988 1.00 95.06 193 SER A O 1
ATOM 1463 N N . PRO A 1 194 ? -17.800 -4.822 4.326 1.00 92.56 194 PRO A N 1
ATOM 1464 C CA . PRO A 1 194 ? -18.350 -4.952 5.685 1.00 92.56 194 PRO A CA 1
ATOM 1465 C C . PRO A 1 194 ? -17.788 -3.943 6.703 1.00 92.56 194 PRO A C 1
ATOM 1467 O O . PRO A 1 194 ? -18.449 -3.618 7.688 1.00 92.56 194 PRO A O 1
ATOM 1470 N N . TRP A 1 195 ? -16.572 -3.443 6.463 1.00 91.81 195 TRP A N 1
ATOM 1471 C CA . TRP A 1 195 ? -15.870 -2.474 7.312 1.00 91.81 195 TRP A CA 1
ATOM 1472 C C . TRP A 1 195 ? -16.070 -1.025 6.858 1.00 91.81 195 TRP A C 1
ATOM 1474 O O . TRP A 1 195 ? -15.562 -0.110 7.503 1.00 91.81 195 TRP A O 1
ATOM 1484 N N . TYR A 1 196 ? -16.784 -0.797 5.753 1.00 91.31 196 TYR A N 1
ATOM 1485 C CA . TYR A 1 196 ? -17.040 0.542 5.237 1.00 91.31 196 TYR A CA 1
ATOM 1486 C C . TYR A 1 196 ? -18.250 1.162 5.939 1.00 91.31 196 TYR A C 1
ATOM 1488 O O . TYR A 1 196 ? -19.371 1.126 5.435 1.00 91.31 196 TYR A O 1
ATOM 1496 N N . GLN A 1 197 ? -18.000 1.685 7.136 1.00 90.75 197 GLN A N 1
ATOM 1497 C CA . GLN A 1 197 ? -18.984 2.309 8.018 1.00 90.75 197 GLN A CA 1
ATOM 1498 C C . GLN A 1 197 ? -18.527 3.725 8.380 1.00 90.75 197 GLN A C 1
ATOM 1500 O O . GLN A 1 197 ? -17.341 4.047 8.266 1.00 90.75 197 GLN A O 1
ATOM 1505 N N . GLU A 1 198 ? -19.461 4.575 8.801 1.00 91.50 198 GLU A N 1
ATOM 1506 C CA . GLU A 1 198 ? -19.122 5.911 9.288 1.00 91.50 198 GLU A CA 1
ATOM 1507 C C . GLU A 1 198 ? -18.307 5.828 10.584 1.00 91.50 198 GLU A C 1
ATOM 1509 O O . GLU A 1 198 ? -18.569 5.002 11.456 1.00 91.50 198 GLU A O 1
ATOM 1514 N N . ALA A 1 199 ? -17.306 6.698 10.693 1.00 92.50 199 ALA A N 1
ATOM 1515 C CA . ALA A 1 199 ? -16.464 6.855 11.872 1.00 92.50 199 ALA A CA 1
ATOM 1516 C C . ALA A 1 199 ? -16.461 8.345 12.252 1.00 92.50 199 ALA A C 1
ATOM 1518 O O . ALA A 1 199 ? -15.527 9.067 11.887 1.00 92.50 199 ALA A O 1
ATOM 1519 N N . PRO A 1 200 ? -17.535 8.841 12.893 1.00 94.50 200 PRO A N 1
ATOM 1520 C CA . PRO A 1 200 ? -17.694 10.262 13.177 1.00 94.50 200 PRO A CA 1
ATOM 1521 C C . PRO A 1 200 ? -16.610 10.766 14.132 1.00 94.50 200 PRO A C 1
ATOM 1523 O O . PRO A 1 200 ? -16.097 10.008 14.960 1.00 94.50 200 PRO A O 1
ATOM 1526 N N . LEU A 1 201 ? -16.266 12.049 14.003 1.00 93.69 201 LEU A N 1
ATOM 1527 C CA . LEU A 1 201 ? -15.400 12.735 14.956 1.00 93.69 201 LEU A CA 1
ATOM 1528 C C . LEU A 1 201 ? -16.127 12.871 16.296 1.00 93.69 201 LEU A C 1
ATOM 1530 O O . LEU A 1 201 ? -17.246 13.376 16.342 1.00 93.69 201 LEU A O 1
ATOM 1534 N N . VAL A 1 202 ? -15.485 12.409 17.363 1.00 92.06 202 VAL A N 1
ATOM 1535 C CA . VAL A 1 202 ? -15.936 12.576 18.745 1.00 92.06 202 VAL A CA 1
ATOM 1536 C C . VAL A 1 202 ? -15.126 13.714 19.362 1.00 92.06 202 VAL A C 1
ATOM 1538 O O . VAL A 1 202 ? -13.903 13.727 19.236 1.00 92.06 202 VAL A O 1
ATOM 1541 N N . GLU A 1 203 ? -15.811 14.675 19.982 1.00 80.25 203 GLU A N 1
ATOM 1542 C CA . GLU A 1 203 ? -15.197 15.898 20.527 1.00 80.25 203 GLU A CA 1
ATOM 1543 C C . GLU A 1 203 ? -14.467 15.682 21.862 1.00 80.25 203 GLU A C 1
ATOM 1545 O O . GLU A 1 203 ? -13.667 16.526 22.255 1.00 80.25 203 GLU A O 1
ATOM 1550 N N . ASP A 1 204 ? -14.699 14.556 22.543 1.00 69.88 204 ASP A N 1
ATOM 1551 C CA . ASP A 1 204 ? -14.001 14.228 23.786 1.00 69.88 204 ASP A CA 1
ATOM 1552 C C . ASP A 1 204 ? -12.519 13.933 23.518 1.00 69.88 204 ASP A C 1
ATOM 1554 O O . ASP A 1 204 ? -12.155 12.901 22.942 1.00 69.88 204 ASP A O 1
ATOM 1558 N N . GLU A 1 205 ? -11.654 14.838 23.976 1.00 69.00 205 GLU A N 1
ATOM 1559 C CA . GLU A 1 205 ? -10.220 14.590 24.062 1.00 69.00 205 GLU A CA 1
ATOM 1560 C C . GLU A 1 205 ? -9.950 13.630 25.233 1.00 69.00 205 GLU A C 1
ATOM 1562 O O . GLU A 1 205 ? -10.411 13.872 26.354 1.00 69.00 205 GLU A O 1
ATOM 1567 N N . PRO A 1 206 ? -9.221 12.522 25.016 1.00 69.69 206 PRO A N 1
ATOM 1568 C CA . PRO A 1 206 ? -8.875 11.622 26.103 1.00 69.69 206 PRO A CA 1
ATOM 1569 C C . PRO A 1 206 ? -8.025 12.361 27.139 1.00 69.69 206 PRO A C 1
ATOM 1571 O O . PRO A 1 206 ? -7.089 13.081 26.787 1.00 69.69 206 PRO A O 1
ATOM 1574 N N . ALA A 1 207 ? -8.350 12.163 28.420 1.00 62.09 207 ALA A N 1
ATOM 1575 C CA . ALA A 1 207 ? -7.608 12.756 29.523 1.00 62.09 207 ALA A CA 1
ATOM 1576 C C . ALA A 1 207 ? -6.124 12.372 29.420 1.00 62.09 207 ALA A C 1
ATOM 1578 O O . ALA A 1 207 ? -5.776 11.194 29.352 1.00 62.09 207 ALA A O 1
ATOM 1579 N N . VAL A 1 208 ? -5.255 13.380 29.379 1.00 57.81 208 VAL A N 1
ATOM 1580 C CA . VAL A 1 208 ? -3.807 13.179 29.394 1.00 57.81 208 VAL A CA 1
ATOM 1581 C C . VAL A 1 208 ? -3.411 12.894 30.840 1.00 57.81 208 VAL A C 1
ATOM 1583 O O . VAL A 1 208 ? -3.372 13.814 31.655 1.00 57.81 208 VAL A O 1
ATOM 1586 N N . GLU A 1 209 ? -3.151 11.631 31.179 1.00 58.28 209 GLU A N 1
ATOM 1587 C CA . GLU A 1 209 ? -2.479 11.306 32.439 1.00 58.28 209 GLU A CA 1
ATOM 1588 C C . GLU A 1 209 ? -1.019 11.778 32.329 1.00 58.28 209 GLU A C 1
ATOM 1590 O O . GLU A 1 209 ? -0.234 11.239 31.548 1.00 58.28 209 GLU A O 1
ATOM 1595 N N . THR A 1 210 ? -0.702 12.867 33.037 1.00 41.97 210 THR A N 1
ATOM 1596 C CA . THR A 1 210 ? 0.648 13.446 33.178 1.00 41.97 210 THR A CA 1
ATOM 1597 C C . THR A 1 210 ? 1.510 12.675 34.158 1.00 41.97 210 THR A C 1
ATOM 1599 O O . THR A 1 210 ? 0.978 12.370 35.251 1.00 41.97 210 THR A O 1
#